Protein AF-A0A1F7CKG3-F1 (afdb_monomer_lite)

Secondary structure (DSSP, 8-state):
-HHHHHHHHHSTT--HHHHHHHHHHHHTTSTTTBPPHHHHHHHHHHTTSS-GGGGB-TTTTPPPTTS--HHHHHIIIIIHHHHHHHHHHHHHHHHHH-----HHHHHHHHHHHHHHT-S-HHHHHHHHHH-EETTEESSSS-B-HHHHHHHHHHHHH---BPPPHHHHHHHHHHHHHHHHHHHHTT-

Foldseek 3Di:
DVLLVVLCVLCVLEALLLLLLLLQLLLLLPFQQHWFLVLNLVSLCLSQVDDNCLQADVPLPDDPPPDDDPVSVCCNRAVSLVVSLVSLVVSLCCLVPVDDDDPVSNVNNVVLCVSQVHPHSLVSSVCQLDPDDPPHRRHNSGGPPVSSVVNVVSSVPTRGGRDDPVRSVSNSVSSVVSSVSSVVVND

Radius of gyration: 16.03 Å; chains: 1; bounding box: 39×33×44 Å

Structure (mmCIF, N/CA/C/O backbone):
data_AF-A0A1F7CKG3-F1
#
_entry.id   AF-A0A1F7CKG3-F1
#
loop_
_atom_site.group_PDB
_atom_site.id
_atom_site.type_symbol
_atom_site.label_atom_id
_atom_site.label_alt_id
_atom_site.label_comp_id
_atom_site.label_asym_id
_atom_site.label_entity_id
_atom_site.label_seq_id
_atom_site.pdbx_PDB_ins_code
_atom_site.Cartn_x
_atom_site.Cartn_y
_atom_site.Cartn_z
_atom_site.occupancy
_atom_site.B_iso_or_equiv
_atom_site.auth_seq_id
_atom_site.auth_comp_id
_atom_site.auth_asym_id
_atom_site.auth_atom_id
_atom_site.pdbx_PDB_model_num
ATOM 1 N N . MET A 1 1 ? 3.987 6.562 -23.698 1.00 57.75 1 MET A N 1
ATOM 2 C CA . MET A 1 1 ? 5.073 7.472 -23.256 1.00 57.75 1 MET A CA 1
ATOM 3 C C . MET A 1 1 ? 4.630 8.451 -22.167 1.00 57.75 1 MET A C 1
ATOM 5 O O . MET A 1 1 ? 4.885 8.154 -21.013 1.00 57.75 1 MET A O 1
ATOM 9 N N . LYS A 1 2 ? 3.867 9.522 -22.457 1.00 75.44 2 LYS A N 1
ATOM 10 C CA . LYS A 1 2 ? 3.587 10.602 -21.475 1.00 75.44 2 LYS A CA 1
ATOM 11 C C . LYS A 1 2 ? 2.997 10.165 -20.117 1.00 75.44 2 LYS A C 1
ATOM 13 O O . LYS A 1 2 ? 3.395 10.697 -19.092 1.00 75.44 2 LYS A O 1
ATOM 18 N N . ARG A 1 3 ? 2.062 9.203 -20.078 1.00 75.69 3 ARG A N 1
ATOM 19 C CA . ARG A 1 3 ? 1.466 8.696 -18.815 1.00 75.69 3 ARG A CA 1
ATOM 20 C C . ARG A 1 3 ? 2.442 7.802 -18.026 1.00 75.69 3 ARG A C 1
ATOM 22 O O . ARG A 1 3 ? 2.434 7.847 -16.806 1.00 75.69 3 ARG A O 1
ATOM 29 N N . HIS A 1 4 ? 3.298 7.051 -18.732 1.00 71.75 4 HIS A N 1
ATOM 30 C CA . HIS A 1 4 ? 4.388 6.236 -18.171 1.00 71.75 4 HIS A CA 1
ATOM 31 C C . HIS A 1 4 ? 5.453 7.104 -17.500 1.00 71.75 4 HIS A C 1
ATOM 33 O O . HIS A 1 4 ? 5.783 6.903 -16.339 1.00 71.75 4 HIS A O 1
ATOM 39 N N . GLU A 1 5 ? 5.899 8.153 -18.186 1.00 72.38 5 GLU A N 1
ATOM 40 C CA . GLU A 1 5 ? 6.809 9.156 -17.621 1.00 72.38 5 GLU A CA 1
ATOM 41 C C . GLU A 1 5 ? 6.194 9.857 -16.401 1.00 72.38 5 GLU A C 1
ATOM 43 O O . GLU A 1 5 ? 6.855 10.020 -15.381 1.00 72.38 5 GLU A O 1
ATOM 48 N N . GLN A 1 6 ? 4.908 10.221 -16.466 1.00 74.25 6 GLN A N 1
ATOM 49 C CA . GLN A 1 6 ? 4.193 10.824 -15.335 1.00 74.25 6 GLN A CA 1
ATOM 50 C C . GLN A 1 6 ? 4.113 9.906 -14.114 1.00 74.25 6 GLN A C 1
ATOM 52 O O . GLN A 1 6 ? 4.182 10.414 -12.998 1.00 74.25 6 GLN A O 1
ATOM 57 N N . PHE A 1 7 ? 3.973 8.591 -14.307 1.00 78.12 7 PHE A N 1
ATOM 58 C CA . PHE A 1 7 ? 4.012 7.631 -13.206 1.00 78.12 7 PHE A CA 1
ATOM 59 C C . PHE A 1 7 ? 5.365 7.661 -12.510 1.00 78.12 7 PHE A C 1
ATOM 61 O O . PHE A 1 7 ? 5.395 7.855 -11.306 1.00 78.12 7 PHE A O 1
ATOM 68 N N . HIS A 1 8 ? 6.471 7.573 -13.251 1.00 72.44 8 HIS A N 1
ATOM 69 C CA . HIS A 1 8 ? 7.817 7.618 -12.662 1.00 72.44 8 HIS A CA 1
ATOM 70 C C . HIS A 1 8 ? 8.141 8.971 -12.017 1.00 72.44 8 HIS A C 1
ATOM 72 O O . HIS A 1 8 ? 8.847 9.034 -11.021 1.00 72.44 8 HIS A O 1
ATOM 78 N N . VAL A 1 9 ? 7.580 10.074 -12.520 1.00 73.06 9 VAL A N 1
ATOM 79 C CA . VAL A 1 9 ? 7.688 11.385 -11.852 1.00 73.06 9 VAL A CA 1
ATOM 80 C C . VAL A 1 9 ? 6.878 11.425 -10.548 1.00 73.06 9 VAL A C 1
ATOM 82 O O . VAL A 1 9 ? 7.310 12.037 -9.575 1.00 73.06 9 VAL A O 1
ATOM 85 N N . TRP A 1 10 ? 5.698 10.800 -10.521 1.00 72.75 10 TRP A N 1
ATOM 86 C CA . TRP A 1 10 ? 4.805 10.789 -9.360 1.00 72.75 10 TRP A CA 1
ATOM 87 C C . TRP A 1 10 ? 5.237 9.797 -8.272 1.00 72.75 10 TRP A C 1
ATOM 89 O O . TRP A 1 10 ? 5.354 10.187 -7.112 1.00 72.75 10 TRP A O 1
ATOM 99 N N . ALA A 1 11 ? 5.440 8.534 -8.655 1.00 73.69 11 ALA A N 1
ATOM 100 C CA . ALA A 1 11 ? 5.912 7.444 -7.805 1.00 73.69 11 ALA A CA 1
ATOM 101 C C . ALA A 1 11 ? 7.359 7.679 -7.360 1.00 73.69 11 ALA A C 1
ATOM 103 O O . ALA A 1 11 ? 7.851 6.989 -6.473 1.00 73.69 11 ALA A O 1
ATOM 104 N N . TRP A 1 12 ? 8.023 8.668 -7.969 1.00 66.88 12 TRP A N 1
ATOM 105 C CA . TRP A 1 12 ? 9.391 9.052 -7.690 1.00 66.88 12 TRP A CA 1
ATOM 106 C C . TRP A 1 12 ? 10.350 7.879 -7.937 1.00 66.88 12 TRP A C 1
ATOM 108 O O . TRP A 1 12 ? 10.574 7.498 -9.082 1.00 66.88 12 TRP A O 1
ATOM 118 N N . ASN A 1 13 ? 10.881 7.300 -6.860 1.00 66.31 13 ASN A N 1
ATOM 119 C CA . ASN A 1 13 ? 11.789 6.157 -6.844 1.00 66.31 13 ASN A CA 1
ATOM 120 C C . ASN A 1 13 ? 11.227 5.016 -5.975 1.00 66.31 13 ASN A C 1
ATOM 122 O O . ASN A 1 13 ? 12.001 4.184 -5.513 1.00 66.31 13 ASN A O 1
ATOM 126 N N . TYR A 1 14 ? 9.924 4.987 -5.671 1.00 75.12 14 TYR A N 1
ATOM 127 C CA . TYR A 1 14 ? 9.362 3.843 -4.956 1.00 75.12 14 TYR A CA 1
ATOM 128 C C . TYR A 1 14 ? 9.341 2.616 -5.874 1.00 75.12 14 TYR A C 1
ATOM 130 O O . TYR A 1 14 ? 8.797 2.702 -6.984 1.00 75.12 14 TYR A O 1
ATOM 138 N N . PRO A 1 15 ? 9.866 1.466 -5.418 1.00 76.31 15 PRO A N 1
ATOM 139 C CA . PRO A 1 15 ? 9.578 0.188 -6.048 1.00 76.31 15 PRO A CA 1
ATOM 140 C C . PRO A 1 15 ? 8.058 -0.025 -6.164 1.00 76.31 15 PRO A C 1
ATOM 142 O O . PRO A 1 15 ? 7.314 0.339 -5.247 1.00 76.31 15 PRO A O 1
ATOM 145 N N . PRO A 1 16 ? 7.545 -0.575 -7.277 1.00 78.94 16 PRO A N 1
ATOM 146 C CA . PRO A 1 16 ? 6.109 -0.796 -7.439 1.00 78.94 16 PRO A CA 1
ATOM 147 C C . PRO A 1 16 ? 5.434 -1.602 -6.313 1.00 78.94 16 PRO A C 1
ATOM 149 O O . PRO A 1 16 ? 4.279 -1.332 -5.977 1.00 78.94 16 PRO A O 1
ATOM 152 N N . ASP A 1 17 ? 6.143 -2.550 -5.700 1.00 85.25 17 ASP A N 1
ATOM 153 C CA . ASP A 1 17 ? 5.704 -3.265 -4.498 1.00 85.25 17 ASP A CA 1
ATOM 154 C C . ASP A 1 17 ? 5.547 -2.320 -3.294 1.00 85.25 17 ASP A C 1
ATOM 156 O O . ASP A 1 17 ? 4.519 -2.356 -2.617 1.00 85.25 17 ASP A O 1
ATOM 160 N N . THR A 1 18 ? 6.487 -1.395 -3.080 1.00 86.69 18 THR A N 1
ATOM 161 C CA . THR A 1 18 ? 6.364 -0.333 -2.067 1.00 86.69 18 THR A CA 1
ATOM 162 C C . THR A 1 18 ? 5.166 0.565 -2.337 1.00 86.69 18 THR A C 1
ATOM 164 O O . THR A 1 18 ? 4.429 0.904 -1.415 1.00 86.69 18 THR A O 1
ATOM 167 N N . VAL A 1 19 ? 4.903 0.912 -3.600 1.00 88.25 19 VAL A N 1
ATOM 168 C CA .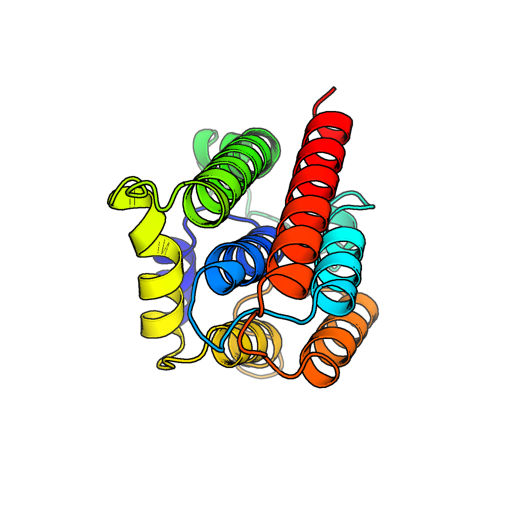 VAL A 1 19 ? 3.720 1.704 -3.972 1.00 88.25 19 VAL A CA 1
ATOM 169 C C . VAL A 1 19 ? 2.425 0.977 -3.576 1.00 88.25 19 VAL A C 1
ATOM 171 O O . VAL A 1 19 ? 1.501 1.612 -3.061 1.00 88.25 19 VAL A O 1
ATOM 174 N N . LEU A 1 20 ? 2.353 -0.346 -3.775 1.00 91.19 20 LEU A N 1
ATOM 175 C CA . LEU A 1 20 ? 1.223 -1.172 -3.331 1.00 91.19 20 LEU A CA 1
ATOM 176 C C . LEU A 1 20 ? 1.082 -1.184 -1.805 1.00 91.19 20 LEU A C 1
ATOM 178 O O . LEU A 1 20 ? -0.016 -0.929 -1.305 1.00 91.19 20 LEU A O 1
ATOM 182 N N . ARG A 1 21 ? 2.172 -1.436 -1.070 1.00 92.50 21 ARG A N 1
ATOM 183 C CA . ARG A 1 21 ? 2.157 -1.450 0.403 1.00 92.50 21 ARG A CA 1
ATOM 184 C C . ARG A 1 21 ? 1.733 -0.100 0.970 1.00 92.50 21 ARG A C 1
ATOM 186 O O . ARG A 1 21 ? 0.818 -0.052 1.785 1.00 92.50 21 ARG A O 1
ATOM 193 N N . LEU A 1 22 ? 2.296 1.003 0.473 1.00 92.19 22 LEU A N 1
ATOM 194 C CA . LEU A 1 22 ? 1.926 2.356 0.898 1.00 92.19 22 LEU A CA 1
ATOM 195 C C . LEU A 1 22 ? 0.450 2.662 0.621 1.00 92.19 22 LEU A C 1
ATOM 197 O O . LEU A 1 22 ? -0.226 3.237 1.474 1.00 92.19 22 LEU A O 1
ATOM 201 N N . MET A 1 23 ? -0.096 2.259 -0.533 1.00 93.31 23 MET A N 1
ATOM 202 C CA . MET A 1 23 ? -1.534 2.412 -0.782 1.00 93.31 23 MET A CA 1
ATOM 203 C C . MET A 1 23 ? -2.378 1.631 0.231 1.00 93.31 23 MET A C 1
ATOM 205 O O . MET A 1 23 ? -3.364 2.181 0.717 1.00 93.31 23 MET A O 1
ATOM 209 N N . ALA A 1 24 ? -1.998 0.395 0.570 1.00 94.44 24 ALA A N 1
ATOM 210 C CA . ALA A 1 24 ? -2.700 -0.418 1.564 1.00 94.44 24 ALA A CA 1
ATOM 211 C C . ALA A 1 24 ? -2.612 0.188 2.979 1.00 94.44 24 ALA A C 1
ATOM 213 O O . ALA A 1 24 ? -3.634 0.325 3.651 1.00 94.44 24 ALA A O 1
ATOM 214 N N . ILE A 1 25 ? -1.420 0.634 3.391 1.00 94.44 25 ILE A N 1
ATOM 215 C CA . ILE A 1 25 ? -1.165 1.294 4.680 1.00 94.44 25 ILE A CA 1
ATOM 216 C C . ILE A 1 25 ? -1.994 2.577 4.797 1.00 94.44 25 ILE A C 1
ATOM 218 O O . ILE A 1 25 ? -2.760 2.744 5.741 1.00 94.44 25 ILE A O 1
ATOM 222 N N . HIS A 1 26 ? -1.922 3.477 3.812 1.00 92.44 26 HIS A N 1
ATOM 223 C CA . HIS A 1 26 ? -2.687 4.724 3.859 1.00 92.44 26 HIS A CA 1
ATOM 224 C C . HIS A 1 26 ? -4.197 4.521 3.674 1.00 92.44 26 HIS A C 1
ATOM 226 O O . HIS A 1 26 ? -4.966 5.390 4.084 1.00 92.44 26 HIS A O 1
ATOM 232 N N . ALA A 1 27 ? -4.648 3.418 3.070 1.00 92.25 27 ALA A N 1
ATOM 233 C CA . ALA A 1 27 ? -6.071 3.090 2.995 1.00 92.25 27 ALA A CA 1
ATOM 234 C C . ALA A 1 27 ? -6.661 2.731 4.367 1.00 92.25 27 ALA A C 1
ATOM 236 O O . ALA A 1 27 ? -7.857 2.936 4.567 1.00 92.25 27 ALA A O 1
ATOM 237 N N . ALA A 1 28 ? -5.839 2.267 5.319 1.00 91.31 28 ALA A N 1
ATOM 238 C CA . ALA A 1 28 ? -6.282 1.877 6.657 1.00 91.31 28 ALA A CA 1
ATOM 239 C C . ALA A 1 28 ? -6.975 3.012 7.428 1.00 91.31 28 ALA A C 1
ATOM 241 O O . ALA A 1 28 ? -7.919 2.768 8.174 1.00 91.31 28 ALA A O 1
ATOM 242 N N . ARG A 1 29 ? -6.547 4.257 7.193 1.00 86.81 29 ARG A N 1
ATOM 243 C CA . ARG A 1 29 ? -7.138 5.463 7.797 1.00 86.81 29 ARG A CA 1
ATOM 244 C C . ARG A 1 29 ? -8.328 6.041 7.028 1.00 86.81 29 ARG A C 1
ATOM 246 O O . ARG A 1 29 ? -8.931 7.017 7.463 1.00 86.81 29 ARG A O 1
ATOM 253 N N . VAL A 1 30 ? -8.655 5.505 5.850 1.00 87.75 30 VAL A N 1
ATOM 254 C CA . VAL A 1 30 ? -9.751 6.033 5.033 1.00 87.75 30 VAL A CA 1
ATOM 255 C C . VAL A 1 30 ? -11.055 5.324 5.422 1.00 87.75 30 VAL A C 1
ATOM 257 O O . VAL A 1 30 ? -11.153 4.103 5.262 1.00 87.75 30 VAL A O 1
ATOM 260 N N . PRO A 1 31 ? -12.088 6.057 5.889 1.00 85.56 31 PRO A N 1
ATOM 261 C CA . PRO A 1 31 ? -13.336 5.447 6.337 1.00 85.56 31 PRO A CA 1
ATOM 262 C C . PRO A 1 31 ? -13.976 4.554 5.268 1.00 85.56 31 PRO A C 1
ATOM 264 O O . PRO A 1 31 ? -14.219 4.990 4.141 1.00 85.56 31 PRO A O 1
ATOM 267 N N . GLY A 1 32 ? -14.253 3.297 5.624 1.00 85.25 32 GLY A N 1
ATOM 268 C CA . GLY A 1 32 ? -14.892 2.320 4.735 1.00 85.25 32 GLY A CA 1
ATOM 269 C C . GLY A 1 32 ? -14.016 1.810 3.585 1.00 85.25 32 GLY A C 1
ATOM 270 O O . GLY A 1 32 ? -14.534 1.168 2.675 1.00 85.25 32 GLY A O 1
ATOM 271 N N . GLN A 1 33 ? -12.718 2.126 3.577 1.00 90.00 33 GLN A N 1
ATOM 272 C CA . GLN A 1 33 ? -11.790 1.768 2.496 1.00 90.00 33 GLN A CA 1
ATOM 273 C C . GLN A 1 33 ? -10.609 0.909 2.968 1.00 90.00 33 GLN A C 1
ATOM 275 O O . GLN A 1 33 ? -9.797 0.492 2.139 1.00 90.00 33 GLN A O 1
ATOM 280 N N . SER A 1 34 ? -10.523 0.629 4.270 1.00 88.19 34 SER A N 1
ATOM 281 C CA . SER A 1 34 ? -9.496 -0.241 4.837 1.00 88.19 34 SER A CA 1
ATOM 282 C C . SER A 1 34 ? -9.698 -1.688 4.387 1.00 88.19 34 SER A C 1
ATOM 284 O O . SER A 1 34 ? -10.833 -2.167 4.292 1.00 88.19 34 SER A O 1
ATOM 286 N N . LEU A 1 35 ? -8.598 -2.394 4.121 1.00 91.38 35 LEU A N 1
ATOM 287 C CA . LEU A 1 35 ? -8.641 -3.839 3.910 1.00 91.38 35 LEU A CA 1
ATOM 288 C C . LEU A 1 35 ? -8.967 -4.549 5.242 1.00 91.38 35 LEU A C 1
ATOM 290 O O . LEU A 1 35 ? -8.545 -4.081 6.301 1.00 91.38 35 LEU A O 1
ATOM 294 N N . PRO A 1 36 ? -9.673 -5.695 5.214 1.00 91.88 36 PRO A N 1
ATOM 295 C CA . PRO A 1 36 ? -9.843 -6.546 6.393 1.00 91.88 36 PRO A CA 1
ATOM 296 C C . PRO A 1 36 ? -8.508 -6.881 7.058 1.00 91.88 36 PRO A C 1
ATOM 298 O O . PRO A 1 36 ? -7.576 -7.185 6.320 1.00 91.88 36 PRO A O 1
ATOM 301 N N . PRO A 1 37 ? -8.402 -6.903 8.405 1.00 93.25 37 PRO A N 1
ATOM 302 C CA . PRO A 1 37 ? -7.123 -7.103 9.092 1.00 93.25 37 PRO A CA 1
ATOM 303 C C . PRO A 1 37 ? -6.332 -8.312 8.581 1.00 93.25 37 PRO A C 1
ATOM 305 O O . PRO A 1 37 ? -5.158 -8.187 8.264 1.00 93.25 37 PRO A O 1
ATOM 308 N N . ASN A 1 38 ? -6.996 -9.462 8.411 1.00 93.44 38 ASN A N 1
ATOM 309 C CA . ASN A 1 38 ? -6.349 -10.669 7.889 1.00 93.44 38 ASN A CA 1
ATOM 310 C C . ASN A 1 38 ? -5.844 -10.469 6.451 1.00 93.44 38 ASN A C 1
ATOM 312 O O . ASN A 1 38 ? -4.726 -10.841 6.131 1.00 93.44 38 ASN A O 1
ATOM 316 N N . ALA A 1 39 ? -6.653 -9.839 5.594 1.00 92.81 39 ALA A N 1
ATOM 317 C CA . ALA A 1 39 ? -6.269 -9.588 4.210 1.00 92.81 39 ALA A CA 1
ATOM 318 C C . ALA A 1 39 ? -5.160 -8.531 4.098 1.00 92.81 39 ALA A C 1
ATOM 320 O O . ALA A 1 39 ? -4.331 -8.609 3.196 1.00 92.81 39 ALA A O 1
ATOM 321 N N . LEU A 1 40 ? -5.143 -7.546 5.000 1.00 94.81 40 LEU A N 1
ATOM 322 C CA . LEU A 1 40 ? -4.064 -6.572 5.111 1.00 94.81 40 LEU A CA 1
ATOM 323 C C . LEU A 1 40 ? -2.760 -7.255 5.537 1.00 94.81 40 LEU A C 1
ATOM 325 O O . LEU A 1 40 ? -1.728 -6.976 4.936 1.00 94.81 40 LEU A O 1
ATOM 329 N N . ASP A 1 41 ? -2.808 -8.156 6.524 1.00 95.50 41 ASP A N 1
ATOM 330 C CA . ASP A 1 41 ? -1.625 -8.902 6.972 1.00 95.50 41 ASP A CA 1
ATOM 331 C C . ASP A 1 41 ? -1.086 -9.802 5.864 1.00 95.50 41 ASP A C 1
ATOM 333 O O . ASP A 1 41 ? 0.084 -9.681 5.520 1.00 95.50 41 ASP A O 1
ATOM 337 N N . ASP A 1 42 ? -1.944 -10.609 5.228 1.00 95.00 42 ASP A N 1
ATOM 338 C CA . ASP A 1 42 ? -1.553 -11.477 4.111 1.00 95.00 42 ASP A CA 1
ATOM 339 C C . ASP A 1 42 ? -0.906 -10.667 2.974 1.00 95.00 42 ASP A C 1
ATOM 341 O O . ASP A 1 42 ? 0.116 -11.062 2.409 1.00 95.00 42 ASP A O 1
ATOM 345 N N . PHE A 1 43 ? -1.482 -9.505 2.648 1.00 93.88 43 PHE A N 1
ATOM 346 C CA . PHE A 1 43 ? -0.982 -8.628 1.592 1.00 93.88 43 PHE A CA 1
ATOM 347 C C . PHE A 1 43 ? 0.377 -8.007 1.931 1.00 93.88 43 PHE A C 1
ATOM 349 O O . PHE A 1 43 ? 1.285 -8.026 1.097 1.00 93.88 43 PHE A O 1
ATOM 356 N N . LEU A 1 44 ? 0.529 -7.460 3.140 1.00 94.31 44 LEU A N 1
ATOM 357 C CA . LEU A 1 44 ? 1.781 -6.844 3.580 1.00 94.31 44 LEU A CA 1
ATOM 358 C C . LEU A 1 44 ? 2.876 -7.896 3.784 1.00 94.31 44 LEU A C 1
ATOM 360 O O . LEU A 1 44 ? 3.983 -7.711 3.289 1.00 94.31 44 LEU A O 1
ATOM 364 N N . ALA A 1 45 ? 2.569 -9.023 4.429 1.00 93.12 45 ALA A N 1
ATOM 365 C CA . ALA A 1 45 ? 3.505 -10.126 4.630 1.00 93.12 45 ALA A CA 1
ATOM 366 C C . ALA A 1 45 ? 4.044 -10.649 3.292 1.00 93.12 45 ALA A C 1
ATOM 368 O O . ALA A 1 45 ? 5.257 -10.696 3.092 1.00 93.12 45 ALA A O 1
ATOM 369 N N . PHE A 1 46 ? 3.166 -10.925 2.323 1.00 92.50 46 PHE A N 1
ATOM 370 C CA . PHE A 1 46 ? 3.576 -11.416 1.007 1.00 92.50 46 PHE A CA 1
ATOM 371 C C . PHE A 1 46 ? 4.561 -10.480 0.290 1.00 92.50 46 PHE A C 1
ATOM 373 O O . PHE A 1 46 ? 5.499 -10.952 -0.363 1.00 92.50 46 PHE A O 1
ATOM 380 N N . LEU A 1 47 ? 4.342 -9.166 0.414 1.00 89.88 47 LEU A N 1
ATOM 381 C CA . LEU A 1 47 ? 5.170 -8.122 -0.188 1.00 89.88 47 LEU A CA 1
ATOM 382 C C . LEU A 1 47 ? 6.396 -7.746 0.653 1.00 89.88 47 LEU A C 1
ATOM 384 O O . LEU A 1 47 ? 7.168 -6.896 0.219 1.00 89.88 47 LEU A O 1
ATOM 388 N N . THR A 1 48 ? 6.594 -8.339 1.828 1.00 88.50 48 THR A N 1
ATOM 389 C CA . THR A 1 48 ? 7.714 -7.998 2.715 1.00 88.50 48 THR A CA 1
ATOM 390 C C . THR A 1 48 ? 8.584 -9.194 3.054 1.00 88.50 48 THR A C 1
ATOM 392 O O . THR A 1 48 ? 9.760 -9.003 3.285 1.00 88.50 48 THR A O 1
ATOM 395 N N . GLU A 1 49 ? 8.098 -10.432 3.039 1.00 84.69 49 GLU A N 1
ATOM 396 C CA . GLU A 1 49 ? 8.862 -11.597 3.524 1.00 84.69 49 GLU A CA 1
ATOM 397 C C . GLU A 1 49 ? 10.076 -12.006 2.673 1.00 84.69 49 GLU A C 1
ATOM 399 O O . GLU A 1 49 ? 10.907 -12.785 3.139 1.00 84.69 49 GLU A O 1
ATOM 404 N N . ARG A 1 50 ? 10.214 -11.488 1.450 1.00 83.12 50 ARG A N 1
ATOM 405 C CA . ARG A 1 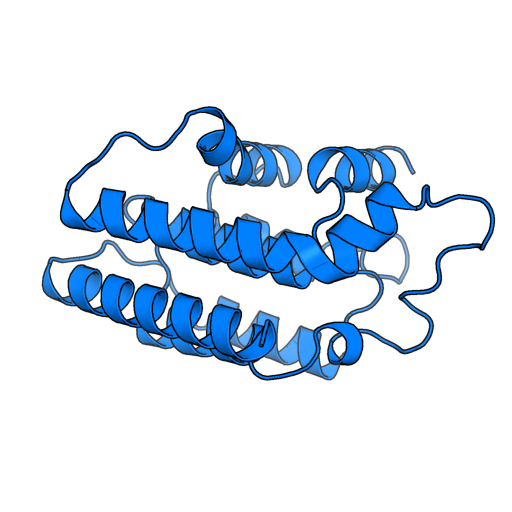50 ? 11.324 -11.817 0.543 1.00 83.12 50 ARG A CA 1
ATOM 406 C C . ARG A 1 50 ? 12.013 -10.554 0.006 1.00 83.12 50 ARG A C 1
ATOM 408 O O . ARG A 1 50 ? 11.394 -9.487 0.041 1.00 83.12 50 ARG A O 1
ATOM 415 N N . PRO A 1 51 ? 13.265 -10.654 -0.483 1.00 79.12 51 PRO A N 1
ATOM 416 C CA . PRO A 1 51 ? 13.914 -9.578 -1.230 1.00 79.12 51 PRO A CA 1
ATOM 417 C C . PRO A 1 51 ? 12.991 -9.045 -2.324 1.00 79.12 51 PRO A C 1
ATOM 419 O O . PRO A 1 51 ? 12.337 -9.816 -3.025 1.00 79.12 51 PRO A O 1
ATOM 422 N N . TRP A 1 52 ? 12.892 -7.723 -2.444 1.00 77.31 52 TRP A N 1
ATOM 423 C CA . TRP A 1 52 ? 11.901 -7.113 -3.328 1.00 77.31 52 TRP A CA 1
ATOM 424 C C . TRP A 1 52 ? 12.220 -7.419 -4.801 1.00 77.31 52 TRP A C 1
ATOM 426 O O . TRP A 1 52 ? 11.309 -7.540 -5.613 1.00 77.31 52 TRP A O 1
ATOM 436 N N . GLU A 1 53 ? 13.494 -7.646 -5.123 1.00 78.25 53 GLU A N 1
ATOM 437 C CA . GLU A 1 53 ? 13.996 -8.096 -6.420 1.00 78.25 53 GLU A CA 1
ATOM 438 C C . GLU A 1 53 ? 13.312 -9.387 -6.897 1.00 78.25 53 GLU A C 1
ATOM 440 O O . GLU A 1 53 ? 12.979 -9.500 -8.077 1.00 78.25 53 GLU A O 1
ATOM 445 N N . ASP A 1 54 ? 13.015 -10.316 -5.981 1.00 83.50 54 ASP A N 1
ATOM 446 C CA . ASP A 1 54 ? 12.388 -11.611 -6.285 1.00 83.50 54 ASP A CA 1
ATOM 447 C C . ASP A 1 54 ? 10.927 -11.472 -6.747 1.00 83.50 54 ASP A C 1
ATOM 449 O O . ASP A 1 54 ? 10.299 -12.443 -7.182 1.00 83.50 54 ASP A O 1
ATOM 453 N N . PHE A 1 55 ? 10.344 -10.274 -6.639 1.00 83.12 55 PHE A N 1
ATOM 454 C CA . PHE A 1 55 ? 9.011 -9.997 -7.165 1.00 83.12 55 PHE A CA 1
ATOM 455 C C . PHE A 1 55 ? 8.992 -9.784 -8.677 1.00 83.12 55 PHE A C 1
ATOM 457 O O . PHE A 1 55 ? 7.920 -9.860 -9.284 1.00 83.12 55 PHE A O 1
ATOM 464 N N . TYR A 1 56 ? 10.146 -9.517 -9.280 1.00 80.69 56 TYR A N 1
ATOM 465 C CA . TYR A 1 56 ? 10.267 -9.053 -10.652 1.00 80.69 56 TYR A CA 1
ATOM 466 C C . TYR A 1 56 ? 10.890 -10.119 -11.552 1.00 80.69 56 TYR A C 1
ATOM 468 O O . TYR A 1 56 ? 11.694 -10.940 -11.119 1.00 80.69 56 TYR A O 1
ATOM 476 N N . GLU A 1 57 ? 10.532 -10.093 -12.833 1.00 81.56 57 GLU A N 1
ATOM 477 C CA . GLU A 1 57 ? 11.257 -10.849 -13.852 1.00 81.56 57 GLU A CA 1
ATOM 478 C C . GLU A 1 57 ? 12.728 -10.377 -13.897 1.00 81.56 57 GLU A C 1
ATOM 480 O O . GLU A 1 57 ? 12.970 -9.166 -13.813 1.00 81.56 57 GLU A O 1
ATOM 485 N N . PRO A 1 58 ? 13.717 -11.278 -14.074 1.00 69.81 58 PRO A N 1
ATOM 486 C CA . PRO A 1 58 ? 15.145 -10.942 -13.995 1.00 69.81 58 PRO A CA 1
ATOM 487 C C . PRO A 1 58 ? 15.579 -9.754 -14.869 1.00 69.81 58 PRO A C 1
ATOM 489 O O . PRO A 1 58 ? 16.404 -8.942 -14.454 1.00 69.81 58 PRO A O 1
ATOM 492 N N . ASP A 1 59 ? 14.975 -9.599 -16.050 1.00 66.12 59 ASP A N 1
ATOM 493 C CA . ASP A 1 59 ? 15.321 -8.539 -17.003 1.00 66.12 59 ASP A CA 1
ATOM 494 C C . ASP A 1 59 ? 14.514 -7.241 -16.804 1.00 66.12 59 ASP A C 1
ATOM 496 O O . ASP A 1 59 ? 14.770 -6.223 -17.452 1.00 66.12 59 ASP A O 1
ATOM 500 N N . ALA A 1 60 ? 13.529 -7.239 -15.902 1.00 65.62 60 ALA A N 1
ATOM 501 C CA . ALA A 1 60 ? 12.620 -6.110 -15.714 1.00 65.62 60 ALA A CA 1
ATOM 502 C C . ALA A 1 60 ? 13.287 -4.919 -15.008 1.00 65.62 60 ALA A C 1
ATOM 504 O O . ALA A 1 60 ? 12.879 -3.764 -15.188 1.00 65.62 60 ALA A O 1
ATOM 505 N N . LEU A 1 61 ? 14.315 -5.185 -14.198 1.00 57.59 61 LEU A N 1
ATOM 506 C CA . LEU A 1 61 ? 14.910 -4.196 -13.303 1.00 57.59 61 LEU A CA 1
ATOM 507 C C . LEU A 1 61 ? 16.103 -3.444 -13.891 1.00 57.59 61 LEU A C 1
ATOM 509 O O . LEU A 1 61 ? 16.482 -2.434 -13.301 1.00 57.59 61 LEU A O 1
ATOM 513 N N . TRP A 1 62 ? 16.626 -3.819 -15.066 1.00 51.41 62 TRP A N 1
ATOM 514 C CA . TRP A 1 62 ? 17.803 -3.148 -15.629 1.00 51.41 62 TRP A CA 1
ATOM 515 C C . TRP A 1 62 ? 17.567 -1.640 -15.813 1.00 51.41 62 TRP A C 1
ATOM 517 O O . TRP A 1 62 ? 16.674 -1.225 -16.565 1.00 51.41 62 TRP A O 1
ATOM 527 N N . PRO A 1 63 ? 18.353 -0.776 -15.149 1.00 50.31 63 PRO A N 1
ATOM 528 C CA . PRO A 1 63 ? 18.557 0.563 -15.652 1.00 50.31 63 PRO A CA 1
ATOM 529 C C . PRO A 1 63 ? 19.488 0.442 -16.862 1.00 50.31 63 PRO A C 1
ATOM 531 O O . PRO A 1 63 ? 20.535 -0.198 -16.786 1.00 50.31 63 PRO A O 1
ATOM 534 N N . SER A 1 64 ? 19.141 1.068 -17.986 1.00 43.00 64 SER A N 1
ATOM 535 C CA . SER A 1 64 ? 20.178 1.428 -18.953 1.00 43.00 64 SER A CA 1
ATOM 536 C C . SER A 1 64 ? 21.232 2.235 -18.187 1.00 43.00 64 SER A C 1
ATOM 538 O O . SER A 1 64 ? 20.860 3.219 -17.537 1.00 43.00 64 SER A O 1
ATOM 540 N N . GLU A 1 65 ? 22.499 1.817 -18.237 1.00 45.09 65 GLU A N 1
ATOM 541 C CA . GLU A 1 65 ? 23.626 2.349 -17.442 1.00 45.09 65 GLU A CA 1
ATOM 542 C C . GLU A 1 65 ? 23.788 3.884 -17.508 1.00 45.09 65 GLU A C 1
ATOM 544 O O . GLU A 1 65 ? 24.473 4.481 -16.684 1.00 45.09 65 GLU A O 1
ATOM 549 N N . GLU A 1 66 ? 23.112 4.553 -18.442 1.00 43.56 66 GLU A N 1
ATOM 550 C CA . GLU A 1 66 ? 23.271 5.974 -18.744 1.00 43.56 66 GLU A CA 1
ATOM 551 C C . GLU A 1 66 ? 22.243 6.921 -18.079 1.00 43.56 66 GLU A C 1
ATOM 553 O O . GLU A 1 66 ? 22.386 8.135 -18.213 1.00 43.56 66 GLU A O 1
ATOM 558 N N . ALA A 1 67 ? 21.212 6.440 -17.360 1.00 46.41 67 ALA A N 1
ATOM 559 C CA . ALA A 1 67 ? 20.046 7.294 -17.029 1.00 46.41 67 ALA A CA 1
ATOM 560 C C . ALA A 1 67 ? 19.633 7.423 -15.545 1.00 46.41 67 ALA A C 1
ATOM 562 O O . ALA A 1 67 ? 18.697 8.172 -15.237 1.00 46.41 67 ALA A O 1
ATOM 563 N N . VAL A 1 68 ? 20.294 6.741 -14.606 1.00 52.75 68 VAL A N 1
ATOM 564 C CA . VAL A 1 68 ? 19.910 6.778 -13.182 1.00 52.75 68 VAL A CA 1
ATOM 565 C C . VAL A 1 68 ? 21.014 7.450 -12.368 1.00 52.75 68 VAL A C 1
ATOM 567 O O . VAL A 1 68 ? 22.100 6.909 -12.208 1.00 52.75 68 VAL A O 1
ATOM 570 N N . SER A 1 69 ? 20.754 8.659 -11.859 1.00 55.34 69 SER A N 1
ATOM 571 C CA . SER A 1 69 ? 21.659 9.323 -10.908 1.00 55.34 69 SER A CA 1
ATOM 572 C C . SER A 1 69 ? 21.848 8.444 -9.667 1.00 55.34 69 SER A C 1
ATOM 574 O O . SER A 1 69 ? 20.850 7.915 -9.181 1.00 55.34 69 SER A O 1
ATOM 576 N N . GLN A 1 70 ? 23.061 8.363 -9.106 1.00 56.31 70 GLN A N 1
ATOM 577 C CA . GLN A 1 70 ? 23.382 7.579 -7.892 1.00 56.31 70 GLN A CA 1
ATOM 578 C C . GLN A 1 70 ? 22.337 7.731 -6.770 1.00 56.31 70 GLN A C 1
ATOM 580 O O . GLN A 1 70 ? 21.884 6.740 -6.211 1.00 56.31 70 GLN A O 1
ATOM 585 N N . THR A 1 71 ? 21.831 8.947 -6.553 1.00 54.19 71 THR A N 1
ATOM 586 C CA . THR A 1 71 ? 20.800 9.270 -5.551 1.00 54.19 71 THR A CA 1
ATOM 587 C C . THR A 1 71 ? 19.469 8.527 -5.747 1.00 54.19 71 THR A C 1
ATOM 589 O O . THR A 1 71 ? 18.744 8.273 -4.790 1.00 54.19 71 THR A O 1
ATOM 592 N N . LYS A 1 72 ? 19.106 8.185 -6.991 1.00 57.41 72 LYS A N 1
ATOM 593 C CA . LYS A 1 72 ? 17.885 7.419 -7.290 1.00 57.41 72 LYS A CA 1
ATOM 594 C C . LYS A 1 72 ? 18.063 5.943 -6.960 1.00 57.41 72 LYS A C 1
ATOM 596 O O . LYS A 1 72 ? 17.144 5.339 -6.424 1.00 57.41 72 LYS A O 1
ATOM 601 N N . THR A 1 73 ? 19.243 5.403 -7.255 1.00 60.25 73 THR A N 1
ATOM 602 C CA . THR A 1 73 ? 19.643 4.041 -6.896 1.00 60.25 73 THR A CA 1
ATOM 603 C C . THR A 1 73 ? 19.670 3.893 -5.375 1.00 60.25 73 THR A C 1
ATOM 605 O O . THR A 1 73 ? 18.951 3.061 -4.842 1.00 60.25 73 THR A O 1
ATOM 608 N N . GLU A 1 74 ? 20.385 4.762 -4.658 1.00 62.59 74 GLU A N 1
ATOM 609 C CA . GLU A 1 74 ? 20.452 4.734 -3.185 1.00 62.59 74 GLU A CA 1
ATOM 610 C C . GLU A 1 74 ? 19.063 4.775 -2.534 1.00 62.59 74 GLU A C 1
ATOM 612 O O . GLU A 1 74 ? 18.766 3.990 -1.638 1.00 62.59 74 GLU A O 1
ATOM 617 N N . TYR A 1 75 ? 18.162 5.631 -3.023 1.00 62.25 75 TYR A N 1
ATOM 618 C CA . TYR A 1 75 ? 16.804 5.679 -2.487 1.00 62.25 75 TYR A CA 1
ATOM 619 C C . TYR A 1 75 ? 16.027 4.377 -2.733 1.00 62.25 75 TYR A C 1
ATOM 621 O O . TYR A 1 75 ? 15.398 3.824 -1.827 1.00 62.25 75 TYR A O 1
ATOM 629 N N . PHE A 1 76 ? 16.077 3.896 -3.975 1.00 66.38 76 PHE A N 1
ATOM 630 C CA . PHE A 1 76 ? 15.366 2.708 -4.428 1.00 66.38 76 PHE A CA 1
ATOM 631 C C . PHE A 1 76 ? 15.858 1.430 -3.732 1.00 66.38 76 PHE A C 1
ATOM 633 O O . PHE A 1 76 ? 15.052 0.542 -3.500 1.00 66.38 76 PHE A O 1
ATOM 640 N N . TYR A 1 77 ? 17.128 1.358 -3.320 1.00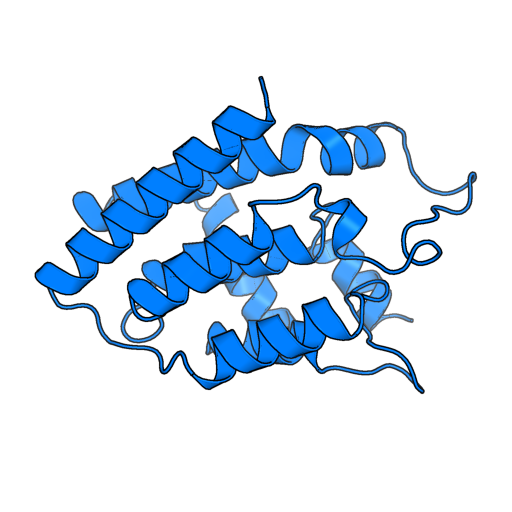 64.25 77 TYR A N 1
ATOM 641 C CA . TYR A 1 77 ? 17.680 0.191 -2.624 1.00 64.25 77 TYR A CA 1
ATOM 642 C C . TYR A 1 77 ? 17.684 0.316 -1.091 1.00 64.25 77 TYR A C 1
ATOM 644 O O . TYR A 1 77 ? 17.461 -0.685 -0.416 1.00 64.25 77 TYR A O 1
ATOM 652 N N . GLU A 1 78 ? 17.877 1.511 -0.519 1.00 67.62 78 GLU A N 1
ATOM 653 C CA . GLU A 1 78 ? 18.159 1.646 0.923 1.00 67.62 78 GLU A CA 1
ATOM 654 C C . GLU A 1 78 ? 17.132 2.484 1.701 1.00 67.62 78 GLU A C 1
ATOM 656 O O . GLU A 1 78 ? 16.788 2.147 2.834 1.00 67.62 78 GLU A O 1
ATOM 661 N N . GLN A 1 79 ? 16.609 3.572 1.125 1.00 75.44 79 GLN A N 1
ATOM 662 C CA . GLN A 1 79 ? 15.832 4.557 1.902 1.00 75.44 79 GLN A CA 1
ATOM 663 C C . GLN A 1 79 ? 14.317 4.331 1.865 1.00 75.44 79 GLN A C 1
ATOM 665 O O . GLN A 1 79 ? 13.622 4.726 2.801 1.00 75.44 79 GLN A O 1
ATOM 670 N N . HIS A 1 80 ? 13.783 3.662 0.840 1.00 79.31 80 HIS A N 1
ATOM 671 C CA . HIS A 1 80 ? 12.334 3.471 0.703 1.00 79.31 80 HIS A CA 1
ATOM 672 C C . HIS A 1 80 ? 11.705 2.708 1.886 1.00 79.31 80 HIS A C 1
ATOM 674 O O . HIS A 1 80 ? 10.577 3.010 2.268 1.00 79.31 80 HIS A O 1
ATOM 680 N N . ARG A 1 81 ? 12.430 1.763 2.507 1.00 84.50 81 ARG A N 1
ATOM 681 C CA . ARG A 1 81 ? 11.948 1.006 3.681 1.00 84.50 81 ARG A CA 1
ATOM 682 C C . ARG A 1 81 ? 11.876 1.859 4.945 1.00 84.50 81 ARG A C 1
ATOM 684 O O . ARG A 1 81 ? 10.946 1.698 5.731 1.00 84.50 81 ARG A O 1
ATOM 691 N N . LEU A 1 82 ? 12.832 2.773 5.126 1.00 85.50 82 LEU A N 1
ATOM 692 C CA . LEU A 1 82 ? 12.813 3.752 6.215 1.00 85.50 82 LEU A CA 1
ATOM 693 C C . LEU A 1 82 ? 11.591 4.663 6.103 1.00 85.50 82 LEU A C 1
ATOM 695 O O . LEU A 1 82 ? 10.865 4.839 7.079 1.00 85.50 82 LEU A O 1
ATOM 699 N N . ASP A 1 83 ? 11.345 5.178 4.899 1.00 85.00 83 ASP A N 1
ATOM 700 C CA . ASP A 1 83 ? 10.171 5.997 4.603 1.00 85.00 83 ASP A CA 1
ATOM 701 C C . ASP A 1 83 ? 8.867 5.224 4.831 1.00 85.00 83 ASP A C 1
ATOM 703 O O . ASP A 1 83 ? 7.944 5.741 5.456 1.00 85.00 83 ASP A O 1
ATOM 707 N N . GLU A 1 84 ? 8.802 3.969 4.384 1.00 89.38 84 GLU A N 1
ATOM 708 C CA . GLU A 1 84 ? 7.641 3.102 4.595 1.00 89.38 84 GLU A CA 1
ATOM 709 C C . GLU A 1 84 ? 7.383 2.833 6.089 1.00 89.38 84 GLU A C 1
ATOM 711 O O . GLU A 1 84 ? 6.235 2.854 6.542 1.00 89.38 84 GLU A O 1
ATOM 716 N N . ALA A 1 85 ? 8.437 2.629 6.886 1.00 90.38 85 ALA A N 1
ATOM 717 C CA . ALA A 1 85 ? 8.325 2.440 8.331 1.00 90.38 85 ALA A CA 1
ATOM 718 C C . ALA A 1 85 ? 7.863 3.718 9.057 1.00 90.38 85 ALA A C 1
ATOM 720 O O . ALA A 1 85 ? 7.101 3.629 10.028 1.00 90.38 85 ALA A O 1
ATOM 721 N N . GLU A 1 86 ? 8.297 4.896 8.597 1.00 89.31 86 GLU A N 1
ATOM 722 C CA . GLU A 1 86 ? 7.824 6.193 9.095 1.00 89.31 86 GLU A CA 1
ATOM 723 C C . GLU A 1 86 ? 6.339 6.401 8.762 1.00 89.31 86 GLU A C 1
ATOM 725 O O . GLU A 1 86 ? 5.544 6.708 9.651 1.00 89.31 86 GLU A O 1
ATOM 730 N N . ASP A 1 87 ? 5.933 6.155 7.514 1.00 89.62 87 ASP A N 1
ATOM 731 C CA . ASP A 1 87 ? 4.534 6.275 7.092 1.00 89.62 87 ASP A CA 1
ATOM 732 C C . ASP A 1 87 ? 3.626 5.297 7.851 1.00 89.62 87 ASP A C 1
ATOM 734 O O . ASP A 1 87 ? 2.551 5.680 8.321 1.00 89.62 87 ASP A O 1
ATOM 738 N N . THR A 1 88 ? 4.092 4.066 8.076 1.00 92.69 88 THR A N 1
ATOM 739 C CA . THR A 1 88 ? 3.389 3.075 8.906 1.00 92.69 88 THR A CA 1
ATOM 740 C C . THR A 1 88 ? 3.215 3.567 10.344 1.00 92.69 88 THR A C 1
ATOM 742 O O . THR A 1 88 ? 2.128 3.459 10.911 1.00 92.69 88 THR A O 1
ATOM 745 N N . HIS A 1 89 ? 4.265 4.144 10.940 1.00 91.31 89 HIS A N 1
ATOM 746 C CA . HIS A 1 89 ? 4.206 4.691 12.297 1.00 91.31 89 HIS A CA 1
ATOM 747 C C . HIS A 1 89 ? 3.177 5.812 12.427 1.00 91.31 89 HIS A C 1
ATOM 749 O O . HIS A 1 89 ? 2.390 5.820 13.372 1.00 91.31 89 HIS A O 1
ATOM 755 N N . ASN A 1 90 ? 3.162 6.723 11.460 1.00 89.25 90 ASN A N 1
ATOM 756 C CA . ASN A 1 90 ? 2.233 7.840 11.456 1.00 89.25 90 ASN A CA 1
ATOM 757 C C . ASN A 1 90 ? 0.780 7.357 11.303 1.00 89.25 90 ASN A C 1
ATOM 759 O O . ASN A 1 90 ? -0.114 7.917 11.930 1.00 89.25 90 ASN A O 1
ATOM 763 N N . VAL A 1 91 ? 0.523 6.300 10.512 1.00 91.62 91 VAL A N 1
ATOM 764 C CA . VAL A 1 91 ? -0.841 5.748 10.365 1.00 91.62 91 VAL A CA 1
ATOM 765 C C . VAL A 1 91 ? -1.303 5.097 11.665 1.00 91.62 91 VAL A C 1
ATOM 767 O O . VAL A 1 91 ? -2.455 5.264 12.050 1.00 91.62 91 VAL A O 1
ATOM 770 N N . ILE A 1 92 ? -0.406 4.419 12.384 1.00 92.81 92 ILE A N 1
ATOM 771 C CA . ILE A 1 92 ? -0.704 3.903 13.727 1.00 92.81 92 ILE A CA 1
ATOM 772 C C . ILE A 1 92 ? -1.083 5.052 14.677 1.00 92.81 92 ILE A C 1
ATOM 774 O O . ILE A 1 92 ? -2.069 4.936 15.402 1.00 92.81 92 ILE A O 1
ATOM 778 N N . GLY A 1 93 ? -0.335 6.162 14.658 1.00 89.56 93 GLY A N 1
ATOM 779 C CA . GLY A 1 93 ? -0.630 7.347 15.472 1.00 89.56 93 GLY A CA 1
ATOM 780 C C . GLY A 1 93 ? -1.992 7.974 15.158 1.00 89.56 93 GLY A C 1
ATOM 781 O O . GLY A 1 93 ? -2.755 8.272 16.073 1.00 89.56 93 GLY A O 1
ATOM 782 N N . ASP A 1 94 ? -2.343 8.098 13.875 1.00 88.44 94 ASP A N 1
ATOM 783 C CA . ASP A 1 94 ? -3.657 8.586 13.427 1.00 88.44 94 ASP A CA 1
ATOM 784 C C . ASP A 1 94 ? -4.798 7.682 13.925 1.00 88.44 94 ASP A C 1
ATOM 786 O O . ASP A 1 94 ? -5.762 8.159 14.522 1.00 88.44 94 ASP A O 1
ATOM 790 N N . LEU A 1 95 ? -4.655 6.361 13.783 1.00 90.00 95 LEU A N 1
ATOM 791 C CA . LEU A 1 95 ? -5.667 5.408 14.249 1.00 90.00 95 LEU A CA 1
ATOM 792 C C . LEU A 1 95 ? -5.829 5.412 15.780 1.00 90.00 95 LEU A C 1
ATOM 794 O O . LEU A 1 95 ? -6.946 5.275 16.273 1.00 90.00 95 LEU A O 1
ATOM 798 N N . LEU A 1 96 ? -4.743 5.573 16.542 1.00 89.25 96 LEU A N 1
ATOM 799 C CA . LEU A 1 96 ? -4.782 5.570 18.011 1.00 89.25 96 LEU A CA 1
ATOM 800 C C . LEU A 1 96 ? -5.237 6.904 18.612 1.00 89.25 96 LEU A C 1
ATOM 802 O O . LEU A 1 96 ? -5.953 6.922 19.614 1.00 89.25 96 LEU A O 1
ATOM 806 N N . PHE A 1 97 ? -4.786 8.017 18.036 1.00 86.31 97 PHE A N 1
ATOM 807 C CA . PHE A 1 97 ? -4.827 9.331 18.681 1.00 86.31 97 PHE A CA 1
ATOM 808 C C . PHE A 1 97 ? -5.494 10.416 17.829 1.00 86.31 97 PHE A C 1
ATOM 810 O O . PHE A 1 97 ? -5.602 11.554 18.287 1.00 86.31 97 PHE A O 1
ATOM 817 N N . GLN A 1 98 ? -5.951 10.090 16.613 1.00 79.69 98 GLN A N 1
ATOM 818 C CA . GLN A 1 98 ? -6.494 11.051 15.640 1.00 79.69 98 GLN A CA 1
ATOM 819 C C . GLN A 1 98 ? -5.514 12.205 15.360 1.00 79.69 98 GLN A C 1
ATOM 821 O O . GLN A 1 98 ? -5.903 13.365 15.175 1.00 79.69 98 GLN A O 1
ATOM 826 N N . GLU A 1 99 ? -4.214 11.898 15.394 1.00 72.19 99 GLU A N 1
ATOM 827 C CA . GLU A 1 99 ? -3.146 12.863 15.169 1.00 72.19 99 GLU A CA 1
ATOM 828 C C . GLU A 1 99 ? -3.140 13.364 13.723 1.00 72.19 99 GLU A C 1
ATOM 830 O O . GLU A 1 99 ? -3.324 12.619 12.762 1.00 72.19 99 GLU A O 1
ATOM 835 N N . ARG A 1 100 ? -2.875 14.664 13.544 1.00 64.12 100 ARG A N 1
ATOM 836 C CA . ARG A 1 100 ? -2.734 15.226 12.200 1.00 64.12 100 ARG A CA 1
ATOM 837 C C . ARG A 1 100 ? -1.455 14.723 11.548 1.00 64.12 100 ARG A C 1
ATOM 839 O O . ARG A 1 100 ? -0.354 15.120 11.922 1.00 64.12 100 ARG A O 1
ATOM 846 N N . PHE A 1 101 ? -1.639 13.941 10.496 1.00 63.59 101 PHE A N 1
ATOM 847 C CA . PHE A 1 101 ? -0.573 13.485 9.624 1.00 63.59 101 PHE A CA 1
ATOM 848 C C . PHE A 1 101 ? 0.153 14.670 8.956 1.00 63.59 101 PHE A C 1
ATOM 850 O O . PHE A 1 101 ? -0.490 15.650 8.555 1.00 63.59 101 PHE A O 1
ATOM 857 N N . PRO A 1 102 ? 1.481 14.602 8.763 1.00 63.78 102 PRO A N 1
ATOM 858 C CA . PRO A 1 102 ? 2.195 15.617 8.002 1.00 63.78 102 PRO A CA 1
ATOM 859 C C . PRO A 1 102 ? 1.651 15.739 6.568 1.00 63.78 102 PRO A C 1
ATOM 861 O O . PRO A 1 102 ? 1.604 14.764 5.815 1.00 63.78 102 PRO A O 1
ATOM 864 N N . TRP A 1 103 ? 1.287 16.961 6.163 1.00 57.53 103 TRP A N 1
ATOM 865 C CA . TRP A 1 103 ? 0.589 17.249 4.896 1.00 57.53 103 TRP A CA 1
ATOM 866 C C . TRP A 1 103 ? 1.285 16.681 3.648 1.00 57.53 103 TRP A C 1
ATOM 868 O O . TRP A 1 103 ? 0.633 16.275 2.687 1.00 57.53 103 TRP A O 1
ATOM 878 N N . PHE A 1 104 ? 2.620 16.623 3.649 1.00 61.22 104 PHE A N 1
ATOM 879 C CA . PHE A 1 104 ? 3.387 16.125 2.508 1.00 61.22 104 PHE A CA 1
ATOM 880 C C . PHE A 1 104 ? 3.223 14.617 2.282 1.00 61.22 104 PHE A C 1
ATOM 882 O O . PHE A 1 104 ? 3.175 14.192 1.127 1.00 61.22 104 PHE A O 1
ATOM 889 N N . ARG A 1 105 ? 3.075 13.826 3.352 1.00 65.25 105 ARG A N 1
ATOM 890 C CA . ARG A 1 105 ? 2.844 12.379 3.262 1.00 65.25 105 ARG A CA 1
ATOM 891 C C . ARG A 1 105 ? 1.380 12.056 2.947 1.00 65.25 105 ARG A C 1
ATOM 893 O O . ARG A 1 105 ? 1.103 11.145 2.173 1.00 65.25 105 ARG A O 1
ATOM 900 N N . GLU A 1 106 ? 0.427 12.871 3.420 1.00 64.31 106 GLU A N 1
ATOM 901 C CA . GLU A 1 106 ? -0.998 12.711 3.065 1.00 64.31 106 GLU A CA 1
ATOM 902 C C . GLU A 1 106 ? -1.266 12.782 1.558 1.00 64.31 106 GLU A C 1
ATOM 904 O O . GLU A 1 106 ? -2.210 12.168 1.050 1.00 64.31 106 GLU A O 1
ATOM 909 N N . MET A 1 107 ? -0.424 13.520 0.833 1.00 78.25 107 MET A N 1
ATOM 910 C CA . MET A 1 107 ? -0.551 13.669 -0.608 1.00 78.25 107 MET A CA 1
ATOM 911 C C . MET A 1 107 ? -0.282 12.378 -1.382 1.00 78.25 107 MET A C 1
ATOM 913 O O . MET A 1 107 ? -0.719 12.301 -2.532 1.00 78.25 107 MET A O 1
ATOM 917 N N . PHE A 1 108 ? 0.417 11.380 -0.823 1.00 86.75 108 PHE A N 1
ATOM 918 C CA . PHE A 1 108 ? 0.768 10.172 -1.576 1.00 86.75 108 PHE A CA 1
ATOM 919 C C . PHE A 1 108 ? -0.483 9.464 -2.112 1.00 86.75 108 PHE A C 1
ATOM 921 O O . PHE A 1 108 ? -0.665 9.367 -3.331 1.00 86.75 108 PHE A O 1
ATOM 928 N N . LEU A 1 109 ? -1.390 9.058 -1.215 1.00 89.06 109 LEU A N 1
ATOM 929 C CA . LEU A 1 109 ? -2.607 8.338 -1.594 1.00 89.06 109 LEU A CA 1
ATOM 930 C C . LEU A 1 109 ? -3.501 9.198 -2.497 1.00 89.06 109 LEU A C 1
ATOM 932 O O . LEU A 1 109 ? -4.002 8.716 -3.508 1.00 89.06 109 LEU A O 1
ATOM 936 N N . GLN A 1 110 ? -3.648 10.493 -2.202 1.00 89.62 110 GLN A N 1
ATOM 937 C CA . GLN A 1 110 ? -4.439 11.408 -3.036 1.00 89.62 110 GLN A CA 1
ATOM 938 C C . GLN A 1 110 ? -3.895 11.514 -4.467 1.00 89.62 110 GLN A C 1
ATOM 940 O O . GLN A 1 110 ? -4.663 11.547 -5.433 1.00 89.62 110 GLN A O 1
ATOM 945 N N . ARG A 1 111 ? -2.569 11.554 -4.628 1.00 89.12 111 ARG A N 1
ATOM 946 C CA . ARG A 1 111 ? -1.937 11.569 -5.948 1.00 89.12 111 ARG A CA 1
ATOM 947 C C . ARG A 1 111 ? -2.112 10.228 -6.667 1.00 89.12 111 ARG A C 1
ATOM 949 O O . ARG A 1 111 ? -2.427 10.259 -7.855 1.00 89.12 111 ARG A O 1
ATOM 956 N N . ALA A 1 112 ? -1.995 9.095 -5.965 1.00 90.50 112 ALA A N 1
ATOM 957 C CA . ALA A 1 112 ? -2.256 7.763 -6.525 1.00 90.50 112 ALA A CA 1
ATOM 958 C C . ALA A 1 112 ? -3.691 7.665 -7.072 1.00 90.50 112 ALA A C 1
ATOM 960 O O . ALA A 1 112 ? -3.911 7.353 -8.244 1.00 90.50 112 ALA A O 1
ATOM 961 N N . LEU A 1 113 ? -4.670 8.040 -6.244 1.00 92.19 113 LEU A N 1
ATOM 962 C CA . LEU A 1 113 ? -6.089 8.094 -6.595 1.00 92.19 113 LEU A CA 1
ATOM 963 C C . LEU A 1 113 ? -6.332 8.980 -7.828 1.00 92.19 113 LEU A C 1
ATOM 965 O O . LEU A 1 113 ? -6.989 8.565 -8.787 1.00 92.19 113 LEU A O 1
ATOM 969 N N . ARG A 1 114 ? -5.722 10.172 -7.871 1.00 91.81 114 ARG A N 1
ATOM 970 C CA . ARG A 1 114 ? -5.814 11.086 -9.022 1.00 91.81 114 ARG A CA 1
ATOM 971 C C . ARG A 1 114 ? -5.193 10.503 -10.291 1.00 91.81 114 ARG A C 1
ATOM 973 O O . ARG A 1 114 ? -5.768 10.654 -11.370 1.00 91.81 114 ARG A O 1
ATOM 980 N N . PHE A 1 115 ? -4.038 9.852 -10.179 1.00 89.88 115 PHE A N 1
ATOM 981 C CA . PHE A 1 115 ? -3.326 9.246 -11.304 1.00 89.88 115 PHE A CA 1
ATOM 982 C C . PHE A 1 115 ? -4.147 8.120 -11.956 1.00 89.88 115 PHE A C 1
ATOM 984 O O . PHE A 1 115 ? -4.345 8.105 -13.183 1.00 89.88 115 PHE A O 1
ATOM 991 N N . PHE A 1 116 ? -4.698 7.231 -11.123 1.00 90.94 116 PHE A N 1
ATOM 992 C CA . PHE A 1 116 ? -5.563 6.122 -11.537 1.00 90.94 116 PHE A CA 1
ATOM 993 C C . PHE A 1 116 ? -7.023 6.526 -11.771 1.00 90.94 116 PHE A C 1
ATOM 995 O O . PHE A 1 116 ? -7.820 5.701 -12.203 1.00 90.94 116 PHE A O 1
ATOM 1002 N N . ARG A 1 117 ? -7.366 7.806 -11.567 1.00 92.50 117 ARG A N 1
ATOM 1003 C CA . ARG A 1 117 ? -8.707 8.375 -11.790 1.00 92.50 117 ARG A CA 1
ATOM 1004 C C . ARG A 1 117 ? -9.801 7.642 -11.009 1.00 92.50 117 ARG A C 1
ATOM 1006 O O . ARG A 1 117 ? -10.894 7.415 -11.518 1.00 92.50 117 ARG A O 1
ATOM 1013 N N . THR A 1 118 ? -9.507 7.304 -9.761 1.00 93.19 118 THR A N 1
ATOM 1014 C CA . THR A 1 118 ? -10.430 6.635 -8.842 1.00 93.19 118 THR A CA 1
ATOM 1015 C C . THR A 1 118 ? -10.446 7.352 -7.495 1.00 93.19 118 THR A C 1
ATOM 1017 O O . THR A 1 118 ? -9.538 8.115 -7.187 1.00 93.19 118 THR A O 1
ATOM 1020 N N . GLN A 1 119 ? -11.492 7.132 -6.703 1.00 91.25 119 GLN A N 1
ATOM 1021 C CA . GLN A 1 119 ? -11.585 7.587 -5.308 1.00 91.25 119 GLN A CA 1
ATOM 1022 C C . GLN A 1 119 ? -11.420 6.428 -4.313 1.00 91.25 119 GLN A C 1
ATOM 1024 O O . GLN A 1 119 ? -11.433 6.639 -3.107 1.00 91.25 119 GLN A O 1
ATOM 1029 N N . ILE A 1 120 ? -11.281 5.200 -4.821 1.00 91.31 120 ILE A N 1
ATOM 1030 C CA . ILE A 1 120 ? -11.260 3.963 -4.040 1.00 91.31 120 ILE A CA 1
ATOM 1031 C C . ILE A 1 120 ? -9.821 3.428 -4.049 1.00 91.31 120 ILE A C 1
ATOM 1033 O O . ILE A 1 120 ? -9.347 3.026 -5.118 1.00 91.31 120 ILE A O 1
ATOM 1037 N N . PRO A 1 121 ? -9.117 3.385 -2.899 1.00 92.69 121 PRO A N 1
ATOM 1038 C CA . PRO A 1 121 ? -7.739 2.895 -2.817 1.00 92.69 121 PRO A CA 1
ATOM 1039 C C . PRO A 1 121 ? -7.558 1.494 -3.401 1.00 92.69 121 PRO A C 1
ATOM 1041 O O . PRO A 1 121 ? -6.629 1.257 -4.171 1.00 92.69 121 PRO A O 1
ATOM 1044 N N . ARG A 1 122 ? -8.498 0.578 -3.133 1.00 92.38 122 ARG A N 1
ATOM 1045 C CA . ARG A 1 122 ? -8.460 -0.777 -3.699 1.00 92.38 122 ARG A CA 1
ATOM 1046 C C . ARG A 1 122 ? -8.494 -0.788 -5.225 1.00 92.38 122 ARG A C 1
ATOM 1048 O O . ARG A 1 122 ? -7.785 -1.569 -5.853 1.00 92.38 122 ARG A O 1
ATOM 1055 N N . GLU A 1 123 ? -9.279 0.094 -5.836 1.00 92.19 123 GLU A N 1
ATOM 1056 C CA . GLU A 1 123 ? -9.329 0.208 -7.294 1.00 92.19 123 GLU A CA 1
ATOM 1057 C C . GLU A 1 123 ? -8.040 0.814 -7.854 1.00 92.19 123 GLU A C 1
ATOM 1059 O O . GLU A 1 123 ? -7.606 0.409 -8.927 1.00 92.19 123 GLU A O 1
ATOM 1064 N N . ALA A 1 124 ? -7.379 1.721 -7.125 1.00 92.69 124 ALA A N 1
ATOM 1065 C CA . ALA A 1 124 ? -6.059 2.218 -7.515 1.00 92.69 124 ALA A CA 1
ATOM 1066 C C . ALA A 1 124 ? -5.011 1.093 -7.492 1.00 92.69 124 ALA A C 1
ATOM 1068 O O . ALA A 1 124 ? -4.284 0.926 -8.470 1.00 92.69 124 ALA A O 1
ATOM 1069 N N . MET A 1 125 ? -5.000 0.262 -6.442 1.00 93.25 125 MET A N 1
ATOM 1070 C CA . MET A 1 125 ? -4.153 -0.938 -6.372 1.00 93.25 125 MET A CA 1
ATOM 1071 C C . MET A 1 125 ? -4.453 -1.914 -7.519 1.00 93.25 125 MET A C 1
ATOM 1073 O O . MET A 1 125 ? -3.540 -2.402 -8.184 1.00 93.25 125 MET A O 1
ATOM 1077 N N . ARG A 1 126 ? -5.736 -2.142 -7.828 1.00 92.06 126 ARG A N 1
ATOM 1078 C CA . ARG A 1 126 ? -6.147 -2.979 -8.963 1.00 92.06 126 ARG A CA 1
ATOM 1079 C C . ARG A 1 126 ? -5.676 -2.406 -10.299 1.00 92.06 126 ARG A C 1
ATOM 1081 O O . ARG A 1 126 ? -5.193 -3.163 -11.139 1.00 92.06 126 ARG A O 1
ATOM 1088 N N . HIS A 1 127 ? -5.800 -1.099 -10.521 1.00 91.25 127 HIS A N 1
ATOM 1089 C CA . HIS A 1 127 ? -5.327 -0.449 -11.745 1.00 91.25 127 HIS A CA 1
ATOM 1090 C C . HIS A 1 127 ? -3.808 -0.524 -11.888 1.00 91.25 127 HIS A C 1
ATOM 1092 O O . HIS A 1 127 ? -3.331 -0.812 -12.986 1.00 91.25 127 HIS A O 1
ATOM 1098 N N . LEU A 1 128 ? -3.063 -0.355 -10.791 1.00 89.12 128 LEU A N 1
ATOM 1099 C CA . LEU A 1 128 ? -1.611 -0.526 -10.780 1.00 89.12 128 LEU A CA 1
ATOM 1100 C C . LEU A 1 128 ? -1.206 -1.927 -11.270 1.00 89.12 128 LEU A C 1
ATOM 1102 O O . LEU A 1 128 ? -0.277 -2.045 -12.065 1.00 89.12 128 LEU A O 1
ATOM 1106 N N . LEU A 1 129 ? -1.942 -2.967 -10.862 1.00 88.94 129 LEU A N 1
ATOM 1107 C CA . LEU A 1 129 ? -1.689 -4.349 -11.279 1.00 88.94 129 LEU A CA 1
ATOM 1108 C C . LEU A 1 129 ? -2.215 -4.684 -12.684 1.00 88.94 129 LEU A C 1
ATOM 1110 O O . LEU A 1 129 ? -1.684 -5.576 -13.329 1.00 88.94 129 LEU A O 1
ATOM 1114 N N . THR A 1 130 ? -3.289 -4.056 -13.167 1.00 87.38 130 THR A N 1
ATOM 1115 C CA . THR A 1 130 ? -4.016 -4.546 -14.364 1.00 87.38 130 THR A CA 1
ATOM 1116 C C . THR A 1 130 ? -3.854 -3.698 -15.618 1.00 87.38 130 THR A C 1
ATOM 1118 O O . THR A 1 130 ? -4.101 -4.204 -16.713 1.00 87.38 130 THR A O 1
ATOM 1121 N N . GLU A 1 131 ? -3.480 -2.423 -15.502 1.00 85.50 131 GLU A N 1
ATOM 1122 C CA . GLU A 1 131 ? -3.382 -1.534 -16.661 1.00 85.50 131 GLU A CA 1
ATOM 1123 C C . GLU A 1 131 ? -2.228 -1.979 -17.579 1.00 85.50 131 GLU A C 1
ATOM 1125 O O . GLU A 1 131 ? -1.107 -2.213 -17.127 1.00 85.50 131 GLU A O 1
ATOM 1130 N N . ARG A 1 132 ? -2.521 -2.108 -18.880 1.00 78.06 132 ARG A N 1
ATOM 1131 C CA . ARG A 1 132 ? -1.587 -2.588 -19.910 1.00 78.06 132 ARG A CA 1
ATOM 1132 C C . ARG A 1 132 ? -1.236 -1.502 -20.924 1.00 78.06 132 ARG A C 1
ATOM 1134 O O . ARG A 1 132 ? -2.080 -0.663 -21.250 1.00 78.06 132 ARG A O 1
ATOM 1141 N N . TYR A 1 133 ? -0.018 -1.558 -21.456 1.00 70.75 133 TYR A N 1
ATOM 1142 C CA . TYR A 1 133 ? 0.461 -0.741 -22.568 1.00 70.75 133 TYR A CA 1
ATOM 1143 C C . TYR A 1 133 ? 0.994 -1.672 -23.659 1.00 70.75 133 TYR A C 1
ATOM 1145 O O . TYR A 1 133 ? 2.078 -2.233 -23.545 1.00 70.75 133 TYR A O 1
ATOM 1153 N N . GLY A 1 134 ? 0.206 -1.863 -24.719 1.00 73.00 134 GLY A N 1
ATOM 1154 C CA . GLY A 1 134 ? 0.469 -2.927 -25.687 1.00 73.00 134 GLY A CA 1
ATOM 1155 C C . GLY A 1 134 ? 0.154 -4.297 -25.082 1.00 73.00 134 GLY A C 1
ATOM 1156 O O . GLY A 1 134 ? -0.951 -4.506 -24.576 1.00 73.00 134 GLY A O 1
ATOM 1157 N N . HIS A 1 135 ? 1.110 -5.222 -25.146 1.00 65.00 135 HIS A N 1
ATOM 1158 C CA . HIS A 1 135 ? 0.965 -6.568 -24.583 1.00 65.00 135 HIS A CA 1
ATOM 1159 C C . HIS A 1 135 ? 1.420 -6.668 -23.117 1.00 65.00 135 HIS A C 1
ATOM 1161 O O . HIS A 1 135 ? 1.049 -7.632 -22.447 1.00 65.00 135 HIS A O 1
ATOM 1167 N N . ASP A 1 136 ? 2.108 -5.641 -22.610 1.00 65.38 136 ASP A N 1
ATOM 1168 C CA . ASP A 1 136 ? 2.783 -5.646 -21.310 1.00 65.38 136 ASP A CA 1
ATOM 1169 C C . ASP A 1 136 ? 2.027 -4.831 -20.252 1.00 65.38 136 ASP A C 1
ATOM 1171 O O . ASP A 1 136 ? 1.193 -3.975 -20.571 1.00 65.38 136 ASP A O 1
ATOM 1175 N N . PHE A 1 137 ? 2.316 -5.076 -18.972 1.00 69.38 137 PHE A N 1
ATOM 1176 C CA . PHE A 1 137 ? 1.803 -4.253 -17.875 1.00 69.38 137 PHE A CA 1
ATOM 1177 C C . PHE A 1 137 ? 2.487 -2.879 -17.840 1.00 69.38 137 PHE A C 1
ATOM 1179 O O . PHE A 1 137 ? 3.688 -2.748 -18.052 1.00 69.38 137 PHE A O 1
ATOM 1186 N N . SER A 1 138 ? 1.700 -1.832 -17.579 1.00 67.56 138 SER A N 1
ATOM 1187 C CA . SER A 1 138 ? 2.108 -0.438 -17.796 1.00 67.56 138 SER A CA 1
ATOM 1188 C C . SER A 1 138 ? 3.021 0.155 -16.724 1.00 67.56 138 SER A C 1
ATOM 1190 O O . SER A 1 138 ? 3.676 1.155 -17.007 1.00 67.56 138 SER A O 1
ATOM 1192 N N . TRP A 1 139 ? 3.000 -0.358 -15.492 1.00 65.75 139 TRP A N 1
ATOM 1193 C CA . TRP A 1 139 ? 3.499 0.371 -14.307 1.00 65.75 139 TRP A CA 1
ATOM 1194 C C . TRP A 1 139 ? 4.517 -0.419 -13.502 1.00 65.75 139 TRP A C 1
ATOM 1196 O O . TRP A 1 139 ? 5.548 0.098 -13.081 1.00 65.75 139 TRP A O 1
ATOM 1206 N N . VAL A 1 140 ? 4.218 -1.695 -13.329 1.00 61.31 140 VAL A N 1
ATOM 1207 C CA . VAL A 1 140 ? 5.132 -2.692 -12.814 1.00 61.31 140 VAL A CA 1
ATOM 1208 C C . VAL A 1 140 ? 5.997 -3.126 -13.983 1.00 61.31 140 VAL A C 1
ATOM 1210 O O . VAL A 1 140 ? 5.532 -3.846 -14.865 1.00 61.31 140 VAL A O 1
ATOM 1213 N N . LYS A 1 141 ? 7.261 -2.684 -13.991 1.00 61.97 141 LYS A N 1
ATOM 1214 C CA . LYS A 1 141 ? 8.340 -3.475 -14.600 1.00 61.97 141 LYS A CA 1
ATOM 1215 C C . LYS A 1 141 ? 8.068 -4.929 -14.196 1.00 61.97 141 LYS A C 1
ATOM 1217 O O . LYS A 1 141 ? 7.792 -5.140 -13.024 1.00 61.97 141 LYS A O 1
ATOM 1222 N N . ALA A 1 142 ? 7.942 -5.838 -15.164 1.00 64.69 142 ALA A N 1
ATOM 1223 C CA . ALA A 1 142 ? 7.157 -7.069 -15.046 1.00 64.69 142 ALA A CA 1
ATOM 1224 C C . ALA A 1 142 ? 7.304 -7.760 -13.679 1.00 64.69 142 ALA A C 1
ATOM 1226 O O . ALA A 1 142 ? 8.325 -8.388 -13.414 1.00 64.69 142 ALA A O 1
ATOM 1227 N N . LEU A 1 143 ? 6.289 -7.634 -12.810 1.00 77.12 143 LEU A N 1
ATOM 1228 C CA . LEU A 1 143 ? 6.143 -8.592 -11.717 1.00 77.12 143 LEU A CA 1
ATOM 1229 C C . LEU A 1 143 ? 6.087 -9.976 -12.348 1.00 77.12 143 LEU A C 1
ATOM 1231 O O . LEU A 1 143 ? 5.438 -10.135 -13.390 1.00 77.12 143 LEU A O 1
ATOM 1235 N N . SER A 1 144 ? 6.710 -10.959 -11.709 1.00 83.38 144 SER A N 1
ATOM 1236 C CA . SER A 1 144 ? 6.570 -12.331 -12.177 1.00 83.38 144 SER A CA 1
ATOM 1237 C C . SER A 1 144 ? 5.095 -12.734 -12.192 1.00 83.38 144 SER A C 1
ATOM 1239 O O . SER A 1 144 ? 4.285 -12.256 -11.384 1.00 83.38 144 SER A O 1
ATOM 1241 N N . SER A 1 145 ? 4.715 -13.595 -13.140 1.00 83.81 145 SER A N 1
ATOM 1242 C CA . SER A 1 145 ? 3.310 -13.994 -13.322 1.00 83.81 145 SER A CA 1
ATOM 1243 C C . SER A 1 145 ? 2.682 -14.538 -12.039 1.00 83.81 145 SER A C 1
ATOM 1245 O O . SER A 1 145 ? 1.513 -14.269 -11.751 1.00 83.81 145 SER A O 1
ATOM 1247 N N . ASP A 1 146 ? 3.472 -15.257 -11.244 1.00 87.19 146 ASP A N 1
ATOM 1248 C CA . ASP A 1 146 ? 3.033 -15.865 -9.992 1.00 87.19 146 ASP A CA 1
ATOM 1249 C C . ASP A 1 146 ? 2.762 -14.801 -8.927 1.00 87.19 146 ASP A C 1
ATOM 1251 O O . ASP A 1 146 ? 1.716 -14.816 -8.275 1.00 87.19 146 ASP A O 1
ATOM 1255 N N . VAL A 1 147 ? 3.661 -13.821 -8.798 1.00 88.00 147 VAL A N 1
ATOM 1256 C CA . VAL A 1 147 ? 3.505 -12.701 -7.862 1.00 88.00 147 VAL A CA 1
ATOM 1257 C C . VAL A 1 147 ? 2.286 -11.866 -8.222 1.00 88.00 147 VAL A C 1
ATOM 1259 O O . VAL A 1 147 ? 1.460 -11.550 -7.364 1.00 88.00 147 VAL A O 1
ATOM 1262 N N . HIS A 1 148 ? 2.126 -11.573 -9.509 1.00 87.56 148 HIS A N 1
ATOM 1263 C CA . HIS A 1 148 ? 0.974 -10.850 -10.025 1.00 87.56 148 HIS A CA 1
ATOM 1264 C C . HIS A 1 148 ? -0.352 -11.560 -9.719 1.00 87.56 148 HIS A C 1
ATOM 1266 O O . HIS A 1 148 ? -1.277 -10.937 -9.191 1.00 87.56 148 HIS A O 1
ATOM 1272 N N . SER A 1 149 ? -0.427 -12.869 -9.978 1.00 89.25 149 SER A N 1
ATOM 1273 C CA . SER A 1 149 ? -1.620 -13.685 -9.722 1.00 89.25 149 SER A CA 1
ATOM 1274 C C . SER A 1 149 ? -1.997 -13.722 -8.237 1.00 89.25 149 SER A C 1
ATOM 1276 O O . SER A 1 149 ? -3.176 -13.591 -7.884 1.00 89.25 149 SER A O 1
ATOM 1278 N N . VAL A 1 150 ? -1.009 -13.856 -7.346 1.00 92.00 150 VAL A N 1
ATOM 1279 C CA . VAL A 1 150 ? -1.256 -13.854 -5.896 1.00 92.00 150 VAL A CA 1
ATOM 1280 C C . VAL A 1 150 ? -1.796 -12.501 -5.437 1.00 92.00 150 VAL A C 1
ATOM 1282 O O . VAL A 1 150 ? -2.830 -12.455 -4.772 1.00 92.00 150 VAL A O 1
ATOM 1285 N N . LEU A 1 151 ? -1.178 -11.391 -5.852 1.00 91.31 151 LEU A N 1
ATOM 1286 C CA . LEU A 1 151 ? -1.621 -10.046 -5.462 1.00 91.31 151 LEU A CA 1
ATOM 1287 C C . LEU A 1 151 ? -3.043 -9.734 -5.933 1.00 91.31 151 LEU A C 1
ATOM 1289 O O . LEU A 1 151 ? -3.830 -9.142 -5.191 1.00 91.31 151 LEU A O 1
ATOM 1293 N N . GLN A 1 152 ? -3.400 -10.157 -7.148 1.00 90.81 152 GLN A N 1
ATOM 1294 C CA . GLN A 1 152 ? -4.770 -10.016 -7.640 1.00 90.81 152 GLN A CA 1
ATOM 1295 C C . GLN A 1 152 ? -5.766 -10.833 -6.817 1.00 90.81 152 GLN A C 1
ATOM 1297 O O . GLN A 1 152 ? -6.849 -10.334 -6.509 1.00 90.81 152 GLN A O 1
ATOM 1302 N N . THR A 1 153 ? -5.398 -12.057 -6.439 1.00 92.06 153 THR A N 1
ATOM 1303 C CA . THR A 1 153 ? -6.243 -12.935 -5.619 1.00 92.06 153 THR A CA 1
ATOM 1304 C C . THR A 1 153 ? -6.484 -12.328 -4.238 1.00 92.06 153 THR A C 1
ATOM 1306 O O . THR A 1 153 ? -7.634 -12.222 -3.803 1.00 92.06 153 THR A O 1
ATOM 1309 N N . LEU A 1 154 ? -5.420 -11.846 -3.586 1.00 91.69 154 LEU A N 1
ATOM 1310 C CA . LEU A 1 154 ? -5.506 -11.180 -2.287 1.00 91.69 154 LEU A CA 1
ATOM 1311 C C . LEU A 1 154 ? -6.425 -9.952 -2.359 1.00 91.69 154 LEU A C 1
ATOM 1313 O O . LEU A 1 154 ? -7.398 -9.871 -1.609 1.00 91.69 154 LEU A O 1
ATOM 1317 N N . LEU A 1 155 ? -6.219 -9.052 -3.327 1.00 90.56 155 LEU A N 1
ATOM 1318 C CA . LEU A 1 155 ? -7.064 -7.859 -3.480 1.00 90.56 155 LEU A CA 1
ATOM 1319 C C . LEU A 1 155 ? -8.520 -8.171 -3.848 1.00 90.56 155 LEU A C 1
ATOM 1321 O O . LEU A 1 155 ? -9.422 -7.446 -3.425 1.00 90.56 155 LEU A O 1
ATOM 1325 N N . ALA A 1 156 ? -8.770 -9.220 -4.634 1.00 87.88 156 ALA A N 1
ATOM 1326 C CA . ALA A 1 156 ? -10.125 -9.625 -5.000 1.00 87.88 156 ALA A CA 1
ATOM 1327 C C . ALA A 1 156 ? -10.907 -10.170 -3.794 1.00 87.88 156 ALA A C 1
ATOM 1329 O O . ALA A 1 156 ? -12.102 -9.897 -3.667 1.00 87.88 156 ALA A O 1
ATOM 1330 N N . SER A 1 157 ? -10.231 -10.898 -2.900 1.00 83.06 157 SER A N 1
ATOM 1331 C CA . SER A 1 157 ? -10.823 -11.437 -1.668 1.00 83.06 157 SER A CA 1
ATOM 1332 C C . SER A 1 157 ? -11.028 -10.383 -0.569 1.00 83.06 157 SER A C 1
ATOM 1334 O O . SER A 1 157 ? -11.881 -10.548 0.303 1.00 83.06 157 SER A O 1
ATOM 1336 N N . ALA A 1 158 ? -10.299 -9.266 -0.635 1.00 82.38 158 ALA A N 1
ATOM 1337 C CA . ALA A 1 158 ? -10.319 -8.204 0.362 1.00 82.38 158 ALA A CA 1
ATOM 1338 C C . ALA A 1 158 ? -11.394 -7.143 0.051 1.00 82.38 158 ALA A C 1
ATOM 1340 O O . ALA A 1 158 ? -11.128 -6.086 -0.536 1.00 82.38 158 ALA A O 1
ATOM 1341 N N . LEU A 1 159 ? -12.650 -7.416 0.418 1.00 81.19 159 LEU A N 1
ATOM 1342 C CA . LEU A 1 159 ? -13.704 -6.395 0.380 1.00 81.19 159 LEU A CA 1
ATOM 1343 C C . LEU A 1 159 ? -13.425 -5.328 1.455 1.00 81.19 159 LEU A C 1
ATOM 1345 O O . LEU A 1 159 ? -13.310 -5.702 2.622 1.00 81.19 159 LEU A O 1
ATOM 1349 N N . PRO A 1 160 ? -13.310 -4.032 1.098 1.00 81.12 160 PRO A N 1
ATOM 1350 C CA . PRO A 1 160 ? -13.059 -2.991 2.082 1.00 81.12 160 PRO A CA 1
ATOM 1351 C C . PRO A 1 160 ? -14.167 -2.936 3.129 1.00 81.12 160 PRO A C 1
ATOM 1353 O O . PRO A 1 160 ? -15.344 -3.101 2.792 1.00 81.12 160 PRO A O 1
ATOM 1356 N N . LEU A 1 161 ? -13.793 -2.684 4.382 1.00 79.81 161 LEU A N 1
ATOM 1357 C CA . LEU A 1 161 ? -14.737 -2.537 5.484 1.00 79.81 161 LEU A CA 1
ATOM 1358 C C . LEU A 1 161 ? -14.616 -1.171 6.156 1.00 79.81 161 LEU A C 1
ATOM 1360 O O . LEU A 1 161 ? -13.569 -0.520 6.149 1.00 79.81 161 LEU A O 1
ATOM 1364 N N . THR A 1 162 ? -15.708 -0.768 6.795 1.00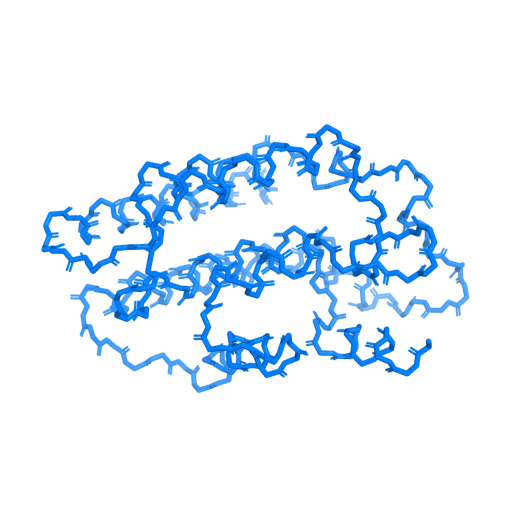 83.38 162 THR A N 1
ATOM 1365 C CA . THR A 1 162 ? -15.660 0.232 7.858 1.00 83.38 162 THR A CA 1
ATOM 1366 C C . THR A 1 162 ? -15.154 -0.461 9.114 1.00 83.38 162 THR A C 1
ATOM 1368 O O . THR A 1 162 ? -15.736 -1.464 9.522 1.00 83.38 162 THR A O 1
ATOM 1371 N N . LEU A 1 163 ? -14.069 0.046 9.694 1.00 82.12 163 LEU A N 1
ATOM 1372 C CA . LEU A 1 163 ? -13.494 -0.512 10.914 1.00 82.12 163 LEU A CA 1
ATOM 1373 C C . LEU A 1 163 ? -14.383 -0.153 12.111 1.00 82.12 163 LEU A C 1
ATOM 1375 O O . LEU A 1 163 ? -14.702 1.018 12.313 1.00 82.12 163 LEU A O 1
ATOM 1379 N N . ASP A 1 164 ? -14.791 -1.162 12.873 1.00 87.06 164 ASP A N 1
ATOM 1380 C CA . ASP A 1 164 ? -15.217 -1.003 14.264 1.00 87.06 164 ASP A CA 1
ATOM 1381 C C . ASP A 1 164 ? -13.987 -1.016 15.190 1.00 87.06 164 ASP A C 1
ATOM 1383 O O . ASP A 1 164 ? -12.883 -1.335 14.741 1.00 87.06 164 ASP A O 1
ATOM 1387 N N . ASP A 1 165 ? -14.161 -0.676 16.473 1.00 86.25 165 ASP A N 1
ATOM 1388 C CA . ASP A 1 165 ? -13.040 -0.599 17.426 1.00 86.25 165 ASP A CA 1
ATOM 1389 C C . ASP A 1 165 ? -12.195 -1.896 17.450 1.00 86.25 165 ASP A C 1
ATOM 1391 O O . ASP A 1 165 ? -10.973 -1.801 17.303 1.00 86.25 165 ASP A O 1
ATOM 1395 N N . PRO A 1 166 ? -12.785 -3.115 17.500 1.00 91.88 166 PRO A N 1
ATOM 1396 C CA . PRO A 1 166 ? -12.001 -4.352 17.453 1.00 91.88 166 PRO A CA 1
ATOM 1397 C C . PRO A 1 166 ? -11.234 -4.547 16.139 1.00 91.88 166 PRO A C 1
ATOM 1399 O O . PRO A 1 166 ? -10.096 -5.018 16.143 1.00 91.88 166 PRO A O 1
ATOM 1402 N N . SER A 1 167 ? -11.827 -4.211 14.988 1.00 91.00 167 SER A N 1
ATOM 1403 C CA . SER A 1 167 ? -11.122 -4.320 13.706 1.00 91.00 167 SER A CA 1
ATOM 1404 C C . SER A 1 167 ? -10.006 -3.288 13.592 1.00 91.00 167 SER A C 1
ATOM 1406 O O . SER A 1 167 ? -8.966 -3.591 13.012 1.00 91.00 167 SER A O 1
ATOM 1408 N N . GLN A 1 168 ? -10.197 -2.091 14.150 1.00 93.12 168 GLN A N 1
ATOM 1409 C CA . GLN A 1 168 ? -9.179 -1.048 14.186 1.00 93.12 168 GLN A CA 1
ATOM 1410 C C . GLN A 1 168 ? -7.966 -1.478 15.016 1.00 93.12 168 GLN A C 1
ATOM 1412 O O . GLN A 1 168 ? -6.839 -1.346 14.541 1.00 93.12 168 GLN A O 1
ATOM 1417 N N . GLU A 1 169 ? -8.181 -2.048 16.204 1.00 94.31 169 GLU A N 1
ATOM 1418 C CA . GLU A 1 169 ? -7.104 -2.605 17.036 1.00 94.31 169 GLU A CA 1
ATOM 1419 C C . GLU A 1 169 ? -6.299 -3.660 16.269 1.00 94.31 169 GLU A C 1
ATOM 1421 O O . GLU A 1 169 ? -5.072 -3.589 16.206 1.00 94.31 169 GLU A O 1
ATOM 1426 N N . ARG A 1 170 ? -6.982 -4.578 15.577 1.00 95.75 170 ARG A N 1
ATOM 1427 C CA . ARG A 1 170 ? -6.312 -5.603 14.765 1.00 95.75 170 ARG A CA 1
ATOM 1428 C C . ARG A 1 170 ? -5.558 -5.019 13.571 1.00 95.75 170 ARG A C 1
ATOM 1430 O O . ARG A 1 170 ? -4.483 -5.507 13.241 1.00 95.75 170 ARG A O 1
ATOM 1437 N N . VAL A 1 171 ? -6.078 -3.977 12.920 1.00 95.12 171 VAL A N 1
ATOM 1438 C CA . VAL A 1 171 ? -5.328 -3.254 11.876 1.00 95.12 171 VAL A CA 1
ATOM 1439 C C . VAL A 1 171 ? -4.050 -2.652 12.460 1.00 95.12 171 VAL A C 1
ATOM 1441 O O . VAL A 1 171 ? -2.990 -2.785 11.855 1.00 95.12 171 VAL A O 1
ATOM 1444 N N . ILE A 1 172 ? -4.121 -2.036 13.641 1.00 95.81 172 ILE A N 1
ATOM 1445 C CA . ILE A 1 172 ? -2.947 -1.469 14.317 1.00 95.81 172 ILE A CA 1
ATOM 1446 C C . ILE A 1 172 ? -1.911 -2.560 14.618 1.00 95.81 172 ILE A C 1
ATOM 1448 O O . ILE A 1 172 ? -0.731 -2.363 14.333 1.00 95.81 172 ILE A O 1
ATOM 1452 N N . GLU A 1 173 ? -2.330 -3.723 15.123 1.00 97.38 173 GLU A N 1
ATOM 1453 C CA . GLU A 1 173 ? -1.438 -4.870 15.357 1.00 97.38 173 GLU A CA 1
ATOM 1454 C C . GLU A 1 173 ? -0.723 -5.320 14.076 1.00 97.38 173 GLU A C 1
ATOM 1456 O O . GLU A 1 173 ? 0.493 -5.536 14.082 1.00 97.38 173 GLU A O 1
ATOM 1461 N N . VAL A 1 174 ? -1.455 -5.401 12.960 1.00 97.31 174 VAL A N 1
ATOM 1462 C CA . VAL A 1 174 ? -0.892 -5.742 11.646 1.00 97.31 174 VAL A CA 1
ATOM 1463 C C . VAL A 1 174 ? 0.139 -4.704 11.201 1.00 97.31 174 VAL A C 1
ATOM 1465 O O . VAL A 1 174 ? 1.233 -5.072 10.775 1.00 97.31 174 VAL A O 1
ATOM 1468 N N . LEU A 1 175 ? -0.157 -3.410 11.350 1.00 96.56 175 LEU A N 1
ATOM 1469 C CA . LEU A 1 175 ? 0.778 -2.335 11.000 1.00 96.56 175 LEU A CA 1
ATOM 1470 C C . LEU A 1 175 ? 2.029 -2.339 11.896 1.00 96.56 175 LEU A C 1
ATOM 1472 O O . LEU A 1 175 ? 3.136 -2.107 11.409 1.00 96.56 175 LEU A O 1
ATOM 1476 N N . ILE A 1 176 ? 1.890 -2.646 13.190 1.00 96.44 176 ILE A N 1
ATOM 1477 C CA . ILE A 1 176 ? 3.027 -2.810 14.109 1.00 96.44 176 ILE A CA 1
ATOM 1478 C C . ILE A 1 176 ? 3.902 -3.991 13.670 1.00 96.44 176 ILE A C 1
ATOM 1480 O O . ILE A 1 176 ? 5.126 -3.856 13.602 1.00 96.44 176 ILE A O 1
ATOM 1484 N N . SER A 1 177 ? 3.289 -5.134 13.346 1.00 96.12 177 SER A N 1
ATOM 1485 C CA . SER A 1 177 ? 3.991 -6.316 12.832 1.00 96.12 177 SER A CA 1
ATOM 1486 C C . SER A 1 177 ? 4.745 -5.998 11.539 1.00 96.12 177 SER A C 1
ATOM 1488 O O . SER A 1 177 ? 5.942 -6.265 11.435 1.00 96.12 177 SER A O 1
ATOM 1490 N N . HIS A 1 178 ? 4.083 -5.329 10.591 1.00 95.62 178 HIS A N 1
ATOM 1491 C CA . HIS A 1 178 ? 4.683 -4.873 9.338 1.00 95.62 178 HIS A CA 1
ATOM 1492 C C . HIS A 1 178 ? 5.908 -3.981 9.566 1.00 95.62 178 HIS A C 1
ATOM 1494 O O . HIS A 1 178 ? 6.983 -4.242 9.027 1.00 95.62 178 HIS A O 1
ATOM 1500 N N . LYS A 1 179 ? 5.788 -2.981 10.445 1.00 93.94 179 LYS A N 1
ATOM 1501 C CA . LYS A 1 179 ? 6.903 -2.096 10.803 1.00 93.94 179 LYS A CA 1
ATOM 1502 C C . LYS A 1 179 ? 8.092 -2.877 11.379 1.00 93.94 179 LYS A C 1
ATOM 1504 O O . LYS A 1 179 ? 9.236 -2.584 11.039 1.00 93.94 179 LYS A O 1
ATOM 1509 N N . HIS A 1 180 ? 7.845 -3.881 12.225 1.00 92.88 180 HIS A N 1
ATOM 1510 C CA . HIS A 1 180 ? 8.909 -4.749 12.738 1.00 92.88 180 HIS A CA 1
ATOM 1511 C C . HIS A 1 180 ? 9.577 -5.576 11.633 1.00 92.88 180 HIS A C 1
ATOM 1513 O O . HIS A 1 180 ? 10.806 -5.652 11.620 1.00 92.88 180 HIS A O 1
ATOM 1519 N N . ARG A 1 181 ? 8.802 -6.142 10.693 1.00 91.50 181 ARG A N 1
ATOM 1520 C CA . ARG A 1 181 ? 9.345 -6.871 9.532 1.00 91.50 181 ARG A CA 1
ATOM 1521 C C . ARG A 1 181 ? 10.264 -5.968 8.704 1.00 91.50 181 ARG A C 1
ATOM 1523 O O . ARG A 1 181 ? 11.370 -6.382 8.378 1.00 91.50 181 ARG A O 1
ATOM 1530 N N . LEU A 1 182 ? 9.865 -4.718 8.441 1.00 89.50 182 LEU A N 1
ATOM 1531 C CA . LEU A 1 182 ? 10.704 -3.751 7.718 1.00 89.50 182 LEU A CA 1
ATOM 1532 C C . LEU A 1 182 ? 12.050 -3.512 8.420 1.00 89.50 182 LEU A C 1
ATOM 1534 O O . LEU A 1 182 ? 13.089 -3.575 7.768 1.00 89.50 182 LEU A O 1
ATOM 1538 N N . TYR A 1 183 ? 12.058 -3.299 9.742 1.00 87.75 183 TYR A N 1
ATOM 1539 C CA . TYR A 1 183 ? 13.310 -3.101 10.485 1.00 87.75 183 TYR A CA 1
ATOM 1540 C C . TYR A 1 183 ? 14.213 -4.336 10.492 1.00 87.75 183 TYR A C 1
ATOM 1542 O O . TYR A 1 183 ? 15.427 -4.187 10.396 1.00 87.75 183 TYR A O 1
ATOM 1550 N N . GLN A 1 184 ? 13.649 -5.545 10.567 1.00 86.75 184 GLN A N 1
ATOM 1551 C CA . GLN A 1 184 ? 14.423 -6.793 10.490 1.00 86.75 184 GLN A CA 1
ATOM 1552 C C . GLN A 1 184 ? 15.135 -6.980 9.147 1.00 86.75 184 GLN A C 1
ATOM 1554 O O . GLN A 1 184 ? 16.079 -7.751 9.066 1.00 86.75 184 GLN A O 1
ATOM 1559 N N . GLN A 1 185 ? 14.685 -6.304 8.091 1.00 79.75 185 GLN A N 1
ATOM 1560 C CA . GLN A 1 185 ? 15.335 -6.358 6.784 1.00 79.75 185 GLN A CA 1
ATOM 1561 C C . GLN A 1 185 ? 16.360 -5.247 6.558 1.00 79.75 185 GLN A C 1
ATOM 1563 O O . GLN A 1 185 ? 16.967 -5.190 5.488 1.00 79.75 185 GLN A O 1
ATOM 1568 N N . MET A 1 186 ? 16.506 -4.327 7.512 1.00 78.12 186 MET A N 1
ATOM 1569 C CA . MET A 1 186 ? 17.468 -3.229 7.439 1.00 78.12 186 MET A CA 1
ATOM 1570 C C . MET A 1 186 ? 18.753 -3.498 8.235 1.00 78.12 186 MET A C 1
ATOM 1572 O O . MET A 1 186 ? 19.730 -2.775 8.042 1.00 78.12 186 MET A O 1
ATOM 1576 N N . PHE A 1 187 ? 18.743 -4.493 9.128 1.00 65.06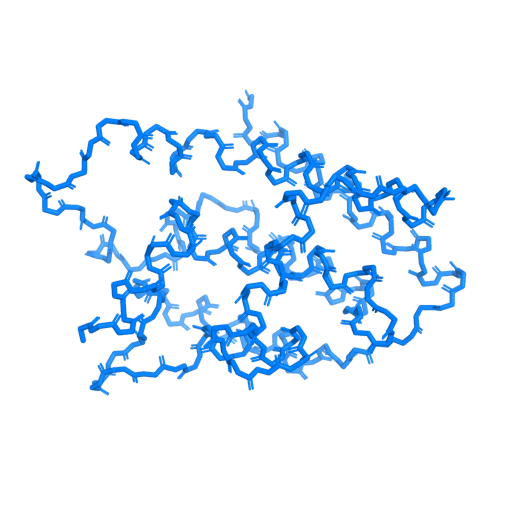 187 PHE A N 1
ATOM 1577 C CA . PHE A 1 187 ? 19.832 -4.855 10.0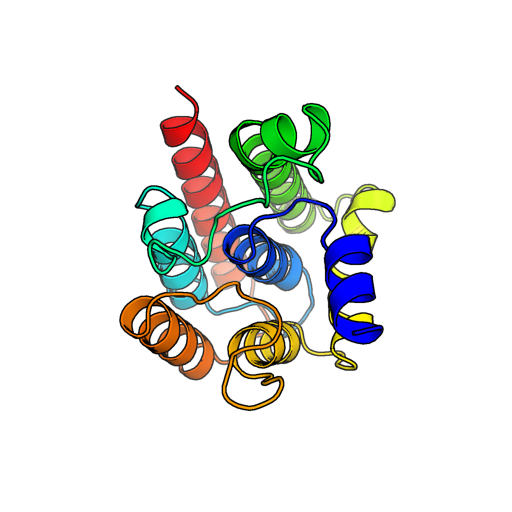43 1.00 65.06 187 PHE A CA 1
ATOM 1578 C C . PHE A 1 187 ? 20.100 -6.358 9.992 1.00 65.06 187 PHE A C 1
ATOM 1580 O O . PHE A 1 187 ? 21.272 -6.742 10.199 1.00 65.06 187 PHE A O 1
#

Sequence (187 aa):
MKRHEQFHVWAWNYPPDTVLRLMAIHAARVPGQSLPPNALDDFLAFLTERPWEDFYEPDALWPSEEAVSQTKTEYFYEQHRLDEAEDTHNVIGDLLFQERFPWFREMFLQRALRFFRTQIPREAMRHLLTERYGHDFSWVKALSSDVHSVLQTLLASALPLTLDDPSQERVIEVLISHKHRLYQQMF

pLDDT: mean 81.54, std 12.94, range [43.0, 97.38]